Protein AF-A0A383AQD3-F1 (afdb_monomer_lite)

pLDDT: mean 81.86, std 16.0, range [33.81, 97.88]

Foldseek 3Di:
DVVVVVVVVVVVVVVVVPDWAWAWAAPDPLLLDGWTDTPNHTQAQAWKDQFLWTDGRNPCRGQCNQPDNSRVRIDSDPPPPPDVDQQDPAWDKDWDWDWDADPQGWTKTKTKIWTGGNFKIKIKIKIFIAGCDPVNVQFADQDPVPSDTHTQKIKIKIWMWGDDPPDIDIDIDMDIDGPPPDDDDTDRPPPPDDD

Secondary structure (DSSP, 8-state):
-HHHHHHHHHHHHHHHHTPPPEEEEESSTT-SSEEEEETTEEE-S--EEETTEEE-TTT---GGGG-HHHHHHEE-------------SS-EEEEEEEEEEETTTEEEEEEEEEEEETTEEEEEEEEEEE---TTSTTPPPEETTTTEEPPSEEEEEEEEEEEETTEEEEEEEEEEEETTS-------TTS----

Structure (mmCIF, N/CA/C/O backbone):
data_AF-A0A383AQD3-F1
#
_entry.id   AF-A0A383AQD3-F1
#
loop_
_atom_site.group_PDB
_atom_site.id
_atom_site.type_symbol
_atom_site.label_atom_id
_atom_site.label_alt_id
_atom_site.label_comp_id
_atom_site.label_asym_id
_atom_site.label_entity_id
_atom_site.label_seq_id
_atom_site.pdbx_PDB_ins_code
_atom_site.Cartn_x
_atom_site.Cartn_y
_atom_site.Cartn_z
_atom_site.occupancy
_atom_site.B_iso_or_equiv
_atom_site.auth_seq_id
_atom_site.auth_comp_id
_atom_site.auth_asym_id
_atom_site.auth_atom_id
_atom_site.pdbx_PDB_model_num
A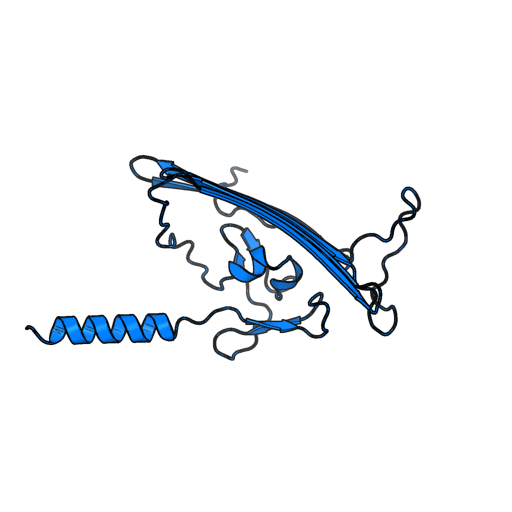TOM 1 N N . MET A 1 1 ? -47.693 5.835 3.185 1.00 60.50 1 MET A N 1
ATOM 2 C CA . MET A 1 1 ? -46.308 5.962 3.704 1.00 60.50 1 MET A CA 1
ATOM 3 C C . MET A 1 1 ? -45.479 4.665 3.682 1.00 60.50 1 MET A C 1
ATOM 5 O O . MET A 1 1 ? -44.270 4.768 3.803 1.00 60.50 1 MET A O 1
ATOM 9 N N . LYS A 1 2 ? -46.045 3.460 3.462 1.00 60.03 2 LYS A N 1
ATOM 10 C CA . LYS A 1 2 ? -45.265 2.196 3.462 1.00 60.03 2 LYS A CA 1
ATOM 11 C C . LYS A 1 2 ? -44.243 2.046 2.319 1.00 60.03 2 LYS A C 1
ATOM 13 O O . LYS A 1 2 ? -43.210 1.427 2.526 1.00 60.03 2 LYS A O 1
ATOM 18 N N . TYR A 1 3 ? -44.493 2.628 1.147 1.00 73.56 3 TYR A N 1
ATOM 19 C CA . TYR A 1 3 ? -43.610 2.479 -0.024 1.00 73.56 3 TYR A CA 1
ATOM 20 C C . TYR A 1 3 ? -42.429 3.459 -0.053 1.00 73.56 3 TYR A C 1
ATOM 22 O O . TYR A 1 3 ? -41.461 3.230 -0.769 1.00 73.56 3 TYR A O 1
ATOM 30 N N . LEU A 1 4 ? -42.479 4.524 0.753 1.00 73.81 4 LEU A N 1
ATOM 31 C CA . LEU A 1 4 ? -41.434 5.548 0.779 1.00 73.81 4 LEU A CA 1
ATOM 32 C C . LEU A 1 4 ? -40.121 4.994 1.356 1.00 73.81 4 LEU A C 1
ATOM 34 O O . LEU A 1 4 ? -39.055 5.273 0.823 1.00 73.81 4 LEU A O 1
ATOM 38 N N . HIS A 1 5 ? -40.194 4.146 2.387 1.00 73.88 5 HIS A N 1
ATOM 39 C CA . HIS A 1 5 ? -39.006 3.515 2.973 1.00 73.88 5 HIS A CA 1
ATOM 40 C C . HIS A 1 5 ? -38.331 2.515 2.025 1.00 73.88 5 HIS A C 1
ATOM 42 O O . HIS A 1 5 ? -37.109 2.490 1.955 1.00 73.88 5 HIS A O 1
ATOM 48 N N . TRP A 1 6 ? -39.104 1.752 1.246 1.00 81.19 6 TRP A N 1
ATOM 49 C CA . TRP A 1 6 ? -38.558 0.846 0.226 1.00 81.19 6 TRP A CA 1
ATOM 50 C C . TRP A 1 6 ? -37.888 1.598 -0.925 1.00 81.19 6 TRP A C 1
ATOM 52 O O . TRP A 1 6 ? -36.871 1.147 -1.440 1.00 81.19 6 TRP A O 1
ATOM 62 N N . PHE A 1 7 ? -38.421 2.764 -1.291 1.00 82.69 7 PHE A N 1
ATOM 63 C CA . PHE A 1 7 ? -37.819 3.632 -2.298 1.00 82.69 7 PHE A CA 1
ATOM 64 C C . PHE A 1 7 ? -36.473 4.209 -1.833 1.00 82.69 7 PHE A C 1
ATOM 66 O O . PHE A 1 7 ? -35.484 4.100 -2.553 1.00 82.69 7 PHE A O 1
ATOM 73 N N . TRP A 1 8 ? -36.398 4.737 -0.605 1.00 80.56 8 TRP A N 1
ATOM 74 C CA . TRP A 1 8 ? -35.131 5.198 -0.018 1.00 80.56 8 TRP A CA 1
ATOM 75 C C . TRP A 1 8 ? -34.120 4.063 0.157 1.00 80.56 8 TRP A C 1
ATOM 77 O O . TRP A 1 8 ? -32.949 4.234 -0.165 1.00 80.56 8 TRP A O 1
ATOM 87 N N . PHE A 1 9 ? -34.570 2.887 0.599 1.00 79.88 9 PHE A N 1
ATOM 88 C CA . PHE A 1 9 ? -33.728 1.695 0.693 1.00 79.88 9 PHE A CA 1
ATOM 89 C C . PHE A 1 9 ? -33.168 1.279 -0.677 1.00 79.88 9 PHE A C 1
ATOM 91 O O . PHE A 1 9 ? -31.975 1.015 -0.799 1.00 79.88 9 PHE A O 1
ATOM 98 N N . GLY A 1 10 ? -34.001 1.305 -1.724 1.00 84.06 10 GLY A N 1
ATOM 99 C CA . GLY A 1 10 ? -33.577 1.045 -3.100 1.00 84.06 10 GLY A CA 1
ATOM 100 C C . GLY A 1 10 ? -32.545 2.054 -3.609 1.00 84.06 10 GLY A C 1
ATOM 101 O O . GLY A 1 10 ? -31.534 1.650 -4.178 1.00 84.06 10 GLY A O 1
ATOM 102 N N . ILE A 1 11 ? -32.744 3.351 -3.345 1.00 79.00 11 ILE A N 1
ATOM 103 C CA . ILE A 1 11 ? -31.759 4.395 -3.675 1.00 79.00 11 ILE A CA 1
ATOM 104 C C . ILE A 1 11 ? -30.439 4.141 -2.943 1.00 79.00 11 ILE A C 1
ATOM 106 O O . ILE A 1 11 ? -29.389 4.170 -3.578 1.00 79.00 11 ILE A O 1
ATOM 110 N N . HIS A 1 12 ? -30.474 3.836 -1.643 1.00 67.44 12 HIS A N 1
ATOM 111 C CA . HIS A 1 12 ? -29.261 3.559 -0.874 1.00 67.44 12 HIS A CA 1
ATOM 112 C C . HIS A 1 12 ? -28.474 2.367 -1.431 1.00 67.44 12 HIS A C 1
ATOM 114 O O . HIS A 1 12 ? -27.263 2.487 -1.619 1.00 67.44 12 HIS A O 1
ATOM 120 N N . ILE A 1 13 ? -29.151 1.269 -1.787 1.00 73.94 13 ILE A N 1
ATOM 121 C CA . ILE A 1 13 ? -28.512 0.112 -2.435 1.00 73.94 13 ILE A CA 1
ATOM 122 C C . ILE A 1 13 ? -27.844 0.524 -3.752 1.00 73.94 13 ILE A C 1
ATOM 124 O O . ILE A 1 13 ? -26.670 0.231 -3.958 1.00 73.94 13 ILE A O 1
ATOM 128 N N . VAL A 1 14 ? -28.551 1.247 -4.626 1.00 73.12 14 VAL A N 1
ATOM 129 C CA . VAL A 1 14 ? -28.000 1.680 -5.921 1.00 73.12 14 VAL A CA 1
ATOM 130 C C . VAL A 1 14 ? -26.808 2.626 -5.738 1.00 73.12 14 VAL A C 1
ATOM 132 O O . VAL A 1 14 ? -25.808 2.485 -6.435 1.00 73.12 14 VAL A O 1
ATOM 135 N N . THR A 1 15 ? -26.862 3.549 -4.775 1.00 64.44 15 THR A N 1
ATOM 136 C CA . THR A 1 15 ? -25.745 4.472 -4.506 1.00 64.44 15 THR A CA 1
ATOM 137 C C . THR A 1 15 ? -24.502 3.770 -3.963 1.00 64.44 15 THR A C 1
ATOM 139 O O . THR A 1 15 ? -23.396 4.158 -4.322 1.00 64.44 15 THR A O 1
ATOM 142 N N . GLN A 1 16 ? -24.656 2.720 -3.148 1.00 61.72 16 GLN A N 1
ATOM 143 C CA . GLN A 1 16 ? -23.520 1.930 -2.664 1.00 61.72 16 GLN A CA 1
ATOM 144 C C . GLN A 1 16 ? -22.923 1.046 -3.764 1.00 61.72 16 GLN A C 1
ATOM 146 O O . GLN A 1 16 ? -21.708 0.886 -3.817 1.00 61.72 16 GLN A O 1
ATOM 151 N N . LEU A 1 17 ? -23.752 0.526 -4.676 1.00 60.16 17 LEU A N 1
ATOM 152 C CA . LEU A 1 17 ? -23.294 -0.249 -5.837 1.00 60.16 17 LEU A CA 1
ATOM 153 C C . LEU A 1 17 ? -22.550 0.604 -6.877 1.00 60.16 17 LEU A C 1
ATOM 155 O O . LEU A 1 17 ? -21.742 0.075 -7.632 1.00 60.16 17 LEU A O 1
ATOM 159 N N . LEU A 1 18 ? -22.819 1.911 -6.917 1.00 61.00 18 LEU A N 1
ATOM 160 C CA . LEU A 1 18 ? -22.152 2.876 -7.796 1.00 61.00 18 LEU A CA 1
ATOM 161 C C . LEU A 1 18 ? -21.033 3.656 -7.090 1.00 61.00 18 LEU A C 1
ATOM 163 O O . LEU A 1 18 ? -20.529 4.628 -7.653 1.00 61.00 18 LEU A O 1
ATOM 167 N N . ALA A 1 19 ? -20.654 3.271 -5.867 1.00 58.94 19 ALA A N 1
ATOM 168 C CA . ALA A 1 19 ? -19.539 3.896 -5.170 1.00 58.94 19 ALA A CA 1
ATOM 169 C C . ALA A 1 19 ? -18.249 3.680 -5.978 1.00 58.94 19 ALA A C 1
ATOM 171 O O . ALA A 1 19 ? -17.821 2.550 -6.199 1.00 58.94 19 ALA A O 1
ATOM 172 N N . GLN A 1 20 ? -17.656 4.775 -6.454 1.00 68.69 20 GLN A N 1
ATOM 173 C CA . GLN A 1 20 ? -16.473 4.741 -7.312 1.00 68.69 20 GLN A CA 1
ATOM 174 C C . GLN A 1 20 ? -15.202 4.677 -6.458 1.00 68.69 20 GLN A C 1
ATOM 176 O O . GLN A 1 20 ? -15.027 5.490 -5.546 1.00 68.69 20 GLN A O 1
ATOM 181 N N . SER A 1 21 ? -14.325 3.717 -6.758 1.00 76.56 21 SER A N 1
ATOM 182 C CA . SER A 1 21 ? -12.968 3.606 -6.215 1.00 76.56 21 SER A CA 1
ATOM 183 C C . SER A 1 21 ? -11.949 4.307 -7.110 1.00 76.56 21 SER A C 1
ATOM 185 O O . SER A 1 21 ? -12.229 4.668 -8.254 1.00 76.56 21 SER A O 1
ATOM 187 N N . MET A 1 22 ? -10.760 4.541 -6.560 1.00 86.81 22 MET A N 1
ATOM 188 C CA . MET A 1 22 ? -9.609 4.979 -7.336 1.00 86.81 22 MET A CA 1
ATOM 189 C C . MET A 1 22 ? -8.943 3.744 -7.951 1.00 86.81 22 MET A C 1
ATOM 191 O O . MET A 1 22 ? -8.326 2.948 -7.247 1.00 86.81 22 MET A O 1
ATOM 195 N N . ASP A 1 23 ? -9.084 3.580 -9.261 1.00 89.19 23 ASP A N 1
ATOM 196 C CA . ASP A 1 23 ? -8.646 2.381 -9.970 1.00 89.19 23 ASP A CA 1
ATOM 197 C C . ASP A 1 23 ? -7.237 2.585 -10.548 1.00 89.19 23 ASP A C 1
ATOM 199 O O . ASP A 1 23 ? -6.989 3.593 -11.220 1.00 89.19 23 ASP A O 1
ATOM 203 N N . PRO A 1 24 ? -6.280 1.674 -10.301 1.00 91.75 24 PRO A N 1
ATOM 204 C CA . PRO A 1 24 ? -4.935 1.779 -10.849 1.00 91.75 24 PRO A CA 1
ATOM 205 C C . PRO A 1 24 ? -4.884 1.334 -12.318 1.00 91.75 24 PRO A C 1
ATOM 207 O O . PRO A 1 24 ? -5.408 0.288 -12.692 1.00 91.75 24 PRO A O 1
ATOM 210 N N . ILE A 1 25 ? -4.170 2.101 -13.138 1.00 92.81 25 ILE A N 1
ATOM 211 C CA . ILE A 1 25 ? -3.845 1.806 -14.536 1.00 92.81 25 ILE A CA 1
ATOM 212 C C . ILE A 1 25 ? -2.316 1.700 -14.632 1.00 92.81 25 ILE A C 1
ATOM 214 O O . ILE A 1 25 ? -1.631 2.716 -14.810 1.00 92.81 25 ILE A O 1
ATOM 218 N N . PRO A 1 26 ? -1.750 0.495 -14.458 1.00 92.00 26 PRO A N 1
ATOM 219 C CA . PRO A 1 26 ? -0.310 0.301 -14.500 1.00 92.00 26 PRO A CA 1
ATOM 220 C C . PRO A 1 26 ? 0.228 0.445 -15.929 1.00 92.00 26 PRO A C 1
ATOM 222 O O . PRO A 1 26 ? -0.403 0.014 -16.893 1.00 92.00 26 PRO A O 1
ATOM 225 N N . PHE A 1 27 ? 1.423 1.019 -16.072 1.00 90.25 27 PHE A N 1
ATOM 226 C CA . PHE A 1 27 ? 2.112 1.111 -17.368 1.00 90.25 27 PHE A CA 1
ATOM 227 C C . PHE A 1 27 ? 2.903 -0.153 -17.720 1.00 90.25 27 PHE A C 1
ATOM 229 O O . PHE A 1 27 ? 3.266 -0.362 -18.875 1.00 90.25 27 PHE A O 1
ATOM 236 N N . ASP A 1 28 ? 3.171 -0.990 -16.724 1.00 86.81 28 ASP A N 1
ATOM 237 C CA . ASP A 1 28 ? 3.867 -2.263 -16.848 1.00 86.81 28 ASP A CA 1
ATOM 238 C C . ASP A 1 28 ? 3.292 -3.280 -15.850 1.00 86.81 28 ASP A C 1
ATOM 240 O O . ASP A 1 28 ? 2.547 -2.932 -14.939 1.00 86.81 28 ASP A O 1
ATOM 244 N N . TRP A 1 29 ? 3.634 -4.559 -15.991 1.00 83.06 29 TRP A N 1
ATOM 245 C CA . TRP A 1 29 ? 3.129 -5.598 -15.083 1.00 83.06 29 TRP A CA 1
ATOM 246 C C . TRP A 1 29 ? 3.714 -5.529 -13.669 1.00 83.06 29 TRP A C 1
ATOM 248 O O . TRP A 1 29 ? 3.199 -6.185 -12.769 1.00 83.06 29 TRP A O 1
ATOM 258 N N . SER A 1 30 ? 4.759 -4.727 -13.448 1.00 87.62 30 SER A N 1
ATOM 259 C CA . SER A 1 30 ? 5.347 -4.564 -12.117 1.00 87.62 30 SER A CA 1
ATOM 260 C C . SER A 1 30 ? 4.484 -3.691 -11.205 1.00 87.62 30 SER A C 1
ATOM 262 O O . SER A 1 30 ? 4.588 -3.773 -9.979 1.00 87.62 30 SER A O 1
ATOM 264 N N . GLY A 1 31 ? 3.656 -2.822 -11.798 1.00 88.38 31 GLY A N 1
ATOM 265 C CA . GLY A 1 31 ? 2.881 -1.828 -11.067 1.00 88.38 31 GLY A CA 1
ATOM 266 C C . GLY A 1 31 ? 3.749 -0.752 -10.408 1.00 88.38 31 GLY A C 1
ATOM 267 O O . GLY A 1 31 ? 3.266 -0.051 -9.522 1.00 88.38 31 GLY A O 1
ATOM 268 N N . GLN A 1 32 ? 5.020 -0.607 -10.805 1.00 85.44 32 GLN A N 1
ATOM 269 C CA . GLN A 1 32 ? 5.935 0.415 -10.282 1.00 85.44 32 GLN A CA 1
ATOM 270 C C . GLN A 1 32 ? 5.511 1.831 -10.697 1.00 85.44 32 GLN A C 1
ATOM 272 O O . GLN A 1 32 ? 5.659 2.790 -9.928 1.00 85.44 32 GLN A O 1
ATOM 277 N N . ASN A 1 33 ? 4.996 1.964 -11.919 1.00 87.19 33 ASN A N 1
ATOM 278 C CA . ASN A 1 33 ? 4.549 3.218 -12.510 1.00 87.19 33 ASN A CA 1
ATOM 279 C C . ASN A 1 33 ? 3.184 3.036 -13.170 1.00 87.19 33 ASN A C 1
ATOM 281 O O . ASN A 1 33 ? 2.842 1.955 -13.650 1.00 87.19 33 ASN A O 1
ATOM 285 N N . GLY A 1 34 ? 2.414 4.114 -13.201 1.00 90.06 34 GLY A N 1
ATOM 286 C CA . GLY A 1 34 ? 1.070 4.098 -13.742 1.00 90.06 34 GLY A CA 1
ATOM 287 C C . GLY A 1 34 ? 0.362 5.420 -13.520 1.00 90.06 34 GLY A C 1
ATOM 288 O O . GLY A 1 34 ? 0.957 6.412 -13.095 1.00 90.06 34 GLY A O 1
ATOM 289 N N . MET A 1 35 ? -0.930 5.390 -13.802 1.00 91.19 35 MET A N 1
ATOM 290 C CA . MET A 1 35 ? -1.893 6.437 -13.492 1.00 91.19 35 MET A CA 1
ATOM 291 C C . MET A 1 35 ? -3.047 5.833 -12.707 1.00 91.19 35 MET A C 1
ATOM 293 O O . MET A 1 35 ? -3.188 4.616 -12.630 1.00 91.19 35 MET A O 1
ATOM 297 N N . SER A 1 36 ? -3.890 6.680 -12.138 1.00 91.50 36 SER A N 1
ATOM 298 C CA . SER A 1 36 ? -5.137 6.238 -11.525 1.00 91.50 36 SER A CA 1
ATOM 299 C C . SER A 1 36 ? -6.324 6.884 -12.215 1.00 91.50 36 SER A C 1
ATOM 301 O O . SER A 1 36 ? -6.211 7.985 -12.750 1.00 91.50 36 SER A O 1
ATOM 303 N N . SER A 1 37 ? -7.466 6.211 -12.201 1.00 89.75 37 SER A N 1
ATOM 304 C CA . SER A 1 37 ? -8.739 6.766 -12.648 1.00 89.75 37 SER A CA 1
ATOM 305 C C . SER A 1 37 ? -9.762 6.778 -11.524 1.00 89.75 37 SER A C 1
ATOM 307 O O . SER A 1 37 ? -9.728 5.932 -10.640 1.00 89.75 37 SER A O 1
ATOM 309 N N . TYR A 1 38 ? -10.698 7.719 -11.575 1.00 87.38 38 TYR A N 1
ATOM 310 C CA . TYR A 1 38 ? -11.848 7.769 -10.679 1.00 87.38 38 TYR A CA 1
ATOM 311 C C . TYR A 1 38 ? -13.097 8.058 -11.498 1.00 87.38 38 TYR A C 1
ATOM 313 O O . TYR A 1 38 ? -13.159 9.067 -12.203 1.00 87.38 38 TYR A O 1
ATOM 321 N N . GLY A 1 39 ? -14.066 7.143 -11.467 1.00 82.62 39 GLY A N 1
ATOM 322 C CA . GLY A 1 39 ? -15.283 7.277 -12.270 1.00 82.62 39 GLY A CA 1
ATOM 323 C C . GLY A 1 39 ? -15.042 7.318 -13.778 1.00 82.62 39 GLY A C 1
ATOM 324 O O . GLY A 1 39 ? -15.769 8.000 -14.495 1.00 82.62 39 GLY A O 1
ATOM 325 N N . GLY A 1 40 ? -13.993 6.643 -14.256 1.00 82.94 40 GLY A N 1
ATOM 326 C CA . GLY A 1 40 ? -13.595 6.645 -15.667 1.00 82.94 40 GLY A CA 1
ATOM 327 C C . GLY A 1 40 ? -12.807 7.881 -16.120 1.00 82.94 40 GLY A C 1
ATOM 328 O O . GLY A 1 40 ? -12.409 7.945 -17.280 1.00 82.94 40 GLY A O 1
ATOM 329 N N . LEU A 1 41 ? -12.541 8.846 -15.233 1.00 85.88 41 LEU A N 1
ATOM 330 C CA . LEU A 1 41 ? -11.683 9.997 -15.521 1.00 85.88 41 LEU A CA 1
ATOM 331 C C . LEU A 1 41 ? -10.264 9.745 -15.013 1.00 85.88 41 LEU A C 1
ATOM 333 O O . LEU A 1 41 ? -10.083 9.333 -13.868 1.00 85.88 41 LEU A O 1
ATOM 337 N N . LEU A 1 42 ? -9.258 10.023 -15.846 1.00 88.44 42 LEU A N 1
ATOM 338 C CA . LEU A 1 42 ? -7.854 9.957 -15.441 1.00 88.44 42 LEU A CA 1
ATOM 339 C C . LEU A 1 42 ? -7.543 11.037 -14.402 1.00 88.44 42 LEU A C 1
ATOM 341 O O . LEU A 1 42 ? -7.898 12.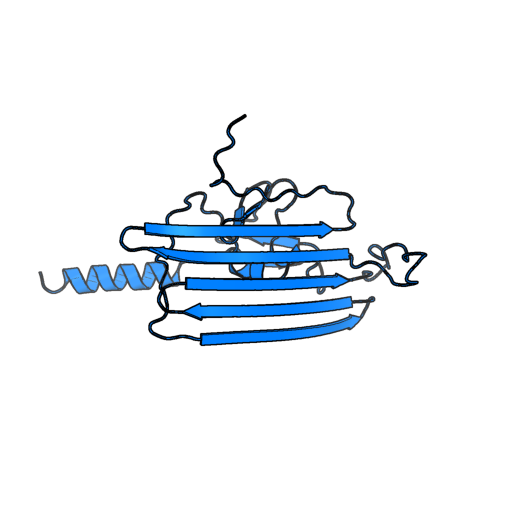204 -14.565 1.00 88.44 42 LEU A O 1
ATOM 345 N N . LEU A 1 43 ? -6.848 10.636 -13.345 1.00 85.44 43 LEU A N 1
ATOM 346 C CA . LEU A 1 43 ? -6.385 11.509 -12.282 1.00 85.44 43 LEU A CA 1
ATOM 347 C C . LEU A 1 43 ? -4.964 11.960 -12.587 1.00 85.44 43 LEU A C 1
ATOM 349 O O . LEU A 1 43 ? -4.037 11.156 -12.684 1.00 85.44 43 LEU A O 1
ATOM 353 N N . TRP A 1 44 ? -4.796 13.267 -12.708 1.00 81.94 44 TRP A N 1
ATOM 354 C CA . TRP A 1 44 ? -3.498 13.901 -12.839 1.00 81.94 44 TRP A CA 1
ATOM 355 C C . TRP A 1 44 ? -3.495 15.182 -12.018 1.00 81.94 44 TRP A C 1
ATOM 357 O O . TRP A 1 44 ? -4.485 15.912 -12.038 1.00 81.94 44 TRP A O 1
ATOM 367 N N . ASN A 1 45 ? -2.399 15.430 -11.295 1.00 85.94 45 ASN A N 1
ATOM 368 C CA . ASN A 1 45 ? -2.225 16.619 -10.462 1.00 85.94 45 ASN A CA 1
ATOM 369 C C . ASN A 1 45 ? -3.398 16.847 -9.488 1.00 85.94 45 ASN A C 1
ATOM 371 O O . ASN A 1 45 ? -3.990 17.923 -9.421 1.00 85.94 45 ASN A O 1
ATOM 375 N N . ARG A 1 46 ? -3.802 15.770 -8.807 1.00 87.62 46 ARG A N 1
ATOM 376 C CA . ARG A 1 46 ? -4.915 15.790 -7.861 1.00 87.62 46 ARG A CA 1
ATOM 377 C C . ARG A 1 46 ? -4.540 15.067 -6.583 1.00 87.62 46 ARG A C 1
ATOM 379 O O . ARG A 1 46 ? -4.230 13.877 -6.624 1.00 87.62 46 ARG A O 1
ATOM 386 N N . ASP A 1 47 ? -4.597 15.804 -5.485 1.00 90.25 47 ASP A N 1
ATOM 387 C CA . ASP A 1 47 ? -4.273 15.300 -4.157 1.00 90.25 47 ASP A CA 1
ATOM 388 C C . ASP A 1 47 ? -5.237 14.205 -3.723 1.00 90.25 47 ASP A C 1
ATOM 390 O O . ASP A 1 47 ? -6.420 14.180 -4.096 1.00 90.25 47 ASP A O 1
ATOM 394 N N . TRP A 1 48 ? -4.711 13.294 -2.921 1.00 89.25 48 TRP A N 1
ATOM 395 C CA . TRP A 1 48 ? -5.446 12.152 -2.410 1.00 89.25 48 TRP A CA 1
ATOM 396 C C . TRP A 1 48 ? -4.927 11.773 -1.031 1.00 89.25 48 TRP A C 1
ATOM 398 O O . TRP A 1 48 ? -3.833 12.151 -0.617 1.00 89.25 48 TRP A O 1
ATOM 408 N N . ASN A 1 49 ? -5.742 11.011 -0.318 1.00 89.25 49 ASN A N 1
ATOM 409 C CA . ASN A 1 49 ? -5.442 10.539 1.021 1.00 89.25 49 ASN A CA 1
ATOM 410 C C . ASN A 1 49 ? -5.491 9.017 1.052 1.00 89.25 49 ASN A C 1
ATOM 412 O O . ASN A 1 49 ? -6.274 8.409 0.324 1.00 89.25 49 ASN A O 1
ATOM 416 N N . SER A 1 50 ? -4.712 8.404 1.932 1.00 88.81 50 SER A N 1
ATOM 417 C CA . SER A 1 50 ? -4.875 7.004 2.323 1.00 88.81 50 SER A CA 1
ATOM 418 C C . SER A 1 50 ? -4.818 6.928 3.841 1.00 88.81 50 SER A C 1
ATOM 420 O O . SER A 1 50 ? -3.781 7.216 4.439 1.00 88.81 50 SER A O 1
ATOM 422 N N . ASN A 1 51 ? -5.925 6.528 4.467 1.00 86.62 51 ASN A N 1
ATOM 423 C CA . ASN A 1 51 ? -6.155 6.756 5.898 1.00 86.62 51 ASN A CA 1
ATOM 424 C C . ASN A 1 51 ? -5.949 8.247 6.240 1.00 86.62 51 ASN A C 1
ATOM 426 O O . ASN A 1 51 ? -6.488 9.089 5.525 1.00 86.62 51 ASN A O 1
ATOM 430 N N . GLU A 1 52 ? -5.175 8.582 7.276 1.00 85.88 52 GLU A N 1
ATOM 431 C CA . GLU A 1 52 ? -4.870 9.986 7.618 1.00 85.88 52 GLU A CA 1
ATOM 432 C C . GLU A 1 52 ? -3.608 10.517 6.915 1.00 85.88 52 GLU A C 1
ATOM 434 O O . GLU A 1 52 ? -3.128 11.597 7.243 1.00 85.88 52 GLU A O 1
ATOM 439 N N . LEU A 1 53 ? -3.026 9.761 5.975 1.00 88.81 53 LEU A N 1
ATOM 440 C CA . LEU A 1 53 ? -1.859 10.214 5.218 1.00 88.81 53 LEU A CA 1
ATOM 441 C C . LEU A 1 53 ? -2.302 10.998 3.986 1.00 88.81 53 LEU A C 1
ATOM 443 O O . LEU A 1 53 ? -3.014 10.459 3.135 1.00 88.81 53 LEU A O 1
ATOM 447 N N . PHE A 1 54 ? -1.814 12.230 3.876 1.00 89.38 54 PHE A N 1
ATOM 448 C CA . PHE A 1 54 ? -1.992 13.089 2.710 1.00 89.38 54 PHE A CA 1
ATOM 449 C C . PHE A 1 54 ? -0.860 12.897 1.691 1.00 89.38 54 PHE A C 1
ATOM 451 O O . PHE A 1 54 ? 0.317 12.837 2.062 1.00 89.38 54 PHE A O 1
ATOM 458 N N . PHE A 1 55 ? -1.219 12.836 0.407 1.00 88.81 55 PHE A N 1
ATOM 459 C CA . PHE A 1 55 ? -0.299 12.697 -0.719 1.00 88.81 55 PHE A CA 1
ATOM 460 C C . PHE A 1 55 ? -0.540 13.798 -1.757 1.00 88.81 55 PHE A C 1
ATOM 462 O O . PHE A 1 55 ? -1.663 13.993 -2.231 1.00 88.81 55 PHE A O 1
ATOM 469 N N . ASP A 1 56 ? 0.544 14.467 -2.156 1.00 86.94 56 ASP A N 1
ATOM 470 C CA . ASP A 1 56 ? 0.530 15.496 -3.201 1.00 86.94 56 ASP A CA 1
ATOM 471 C C . ASP A 1 56 ? 0.385 14.839 -4.579 1.00 86.94 56 ASP A C 1
ATOM 473 O O . ASP A 1 56 ? 1.262 14.110 -5.065 1.00 86.94 56 ASP A O 1
ATOM 477 N N . GLY A 1 57 ? -0.732 15.121 -5.240 1.00 84.88 57 GLY A N 1
ATOM 478 C CA . GLY A 1 57 ? -1.080 14.553 -6.534 1.00 84.88 57 GLY A CA 1
ATOM 479 C C . GLY A 1 57 ? -0.179 14.981 -7.686 1.00 84.88 57 GLY A C 1
ATOM 480 O O . GLY A 1 57 ? -0.208 14.338 -8.739 1.00 84.88 57 GLY A O 1
ATOM 481 N N . THR A 1 58 ? 0.618 16.036 -7.517 1.00 83.69 58 THR A N 1
ATOM 482 C CA . THR A 1 58 ? 1.585 16.513 -8.515 1.00 83.69 58 THR A CA 1
ATOM 483 C C . THR A 1 58 ? 2.683 15.478 -8.741 1.00 83.69 58 THR A C 1
ATOM 485 O O . THR A 1 58 ? 3.034 15.170 -9.882 1.00 83.69 58 THR A O 1
ATOM 488 N N . PHE A 1 59 ? 3.208 14.908 -7.653 1.00 77.56 59 PHE A N 1
ATOM 489 C CA . PHE A 1 59 ? 4.353 13.992 -7.680 1.00 77.56 59 PHE A CA 1
ATOM 490 C C . PHE A 1 59 ? 3.981 12.543 -7.335 1.00 77.56 59 PHE A C 1
ATOM 492 O O . PHE A 1 59 ? 4.723 11.615 -7.674 1.00 77.56 59 PHE A O 1
ATOM 499 N N . GLN A 1 60 ? 2.834 12.327 -6.682 1.00 83.31 60 GLN A N 1
ATOM 500 C CA . GLN A 1 60 ? 2.421 11.039 -6.119 1.00 83.31 60 GLN A CA 1
ATOM 501 C C . GLN A 1 60 ? 1.063 10.559 -6.648 1.00 83.31 60 GLN A C 1
ATOM 503 O O . GLN A 1 60 ? 0.328 9.903 -5.927 1.00 83.31 60 GLN A O 1
ATOM 508 N N . SER A 1 61 ? 0.715 10.822 -7.907 1.00 85.81 61 SER A N 1
ATOM 509 C CA . SER A 1 61 ? -0.614 10.511 -8.473 1.00 85.81 61 SER A CA 1
ATOM 510 C C . SER A 1 61 ? -1.000 9.023 -8.573 1.00 85.81 61 SER A C 1
ATOM 512 O O . SER A 1 61 ? -2.130 8.724 -8.955 1.00 85.81 61 SER A O 1
ATOM 514 N N . TYR A 1 62 ? -0.094 8.088 -8.266 1.00 91.69 62 TYR A N 1
ATOM 515 C CA . TYR A 1 62 ? -0.300 6.649 -8.457 1.00 91.69 62 TYR A CA 1
ATOM 516 C C . TYR A 1 62 ? -0.120 5.854 -7.148 1.00 91.69 62 TYR A C 1
ATOM 518 O O . TYR A 1 62 ? 1.001 5.449 -6.832 1.00 91.69 62 TYR A O 1
ATOM 526 N N . PRO A 1 63 ? -1.200 5.589 -6.387 1.00 92.50 63 PRO A N 1
ATOM 527 C CA . PRO A 1 63 ? -1.144 4.948 -5.071 1.00 92.50 63 PRO A CA 1
ATOM 528 C C . PRO A 1 63 ? -0.522 3.548 -5.052 1.00 92.50 63 PRO A C 1
ATOM 530 O O . PRO A 1 63 ? 0.217 3.227 -4.124 1.00 92.50 63 PRO A O 1
ATOM 533 N N . LEU A 1 64 ? -0.746 2.725 -6.090 1.00 93.25 64 LEU A N 1
ATOM 534 C CA . LEU A 1 64 ? -0.215 1.347 -6.161 1.00 93.25 64 LEU A CA 1
ATOM 535 C C . LEU A 1 64 ? 1.319 1.288 -6.145 1.00 93.25 64 LEU A C 1
ATOM 537 O O . LEU A 1 64 ? 1.912 0.258 -5.813 1.00 93.25 64 LEU A O 1
ATOM 541 N N . ARG A 1 65 ? 1.969 2.417 -6.434 1.00 91.00 65 ARG A N 1
ATOM 542 C CA . ARG A 1 65 ? 3.403 2.616 -6.246 1.00 91.00 65 ARG A CA 1
ATOM 543 C C . ARG A 1 65 ? 3.865 2.351 -4.809 1.00 91.00 65 ARG A C 1
ATOM 545 O O . ARG A 1 65 ? 4.969 1.858 -4.599 1.00 91.00 65 ARG A O 1
ATOM 552 N N . PHE A 1 66 ? 3.040 2.704 -3.830 1.00 91.31 66 PHE A N 1
ATOM 553 C CA . PHE A 1 66 ? 3.371 2.619 -2.407 1.00 91.31 66 PHE A CA 1
ATOM 554 C C . PHE A 1 66 ? 2.937 1.285 -1.776 1.00 91.31 66 PHE A C 1
ATOM 556 O O . PHE A 1 66 ? 3.119 1.067 -0.580 1.00 91.31 66 PHE A O 1
ATOM 563 N N . GLY A 1 67 ? 2.394 0.371 -2.583 1.00 92.56 67 GLY A N 1
ATOM 564 C CA . GLY A 1 67 ? 1.922 -0.940 -2.152 1.00 92.56 67 GLY A CA 1
ATOM 565 C C . GLY A 1 67 ? 0.400 -1.059 -2.150 1.00 92.56 67 GLY A C 1
ATOM 566 O O . GLY A 1 67 ? -0.334 -0.074 -2.231 1.00 92.56 67 GLY A O 1
ATOM 567 N N . GLU A 1 68 ? -0.070 -2.303 -2.077 1.00 91.50 68 GLU A N 1
ATOM 568 C CA . GLU A 1 68 ? -1.494 -2.643 -2.187 1.00 91.50 68 GLU A CA 1
ATOM 569 C C . GLU A 1 68 ? -2.324 -2.052 -1.039 1.00 91.50 68 GLU A C 1
ATOM 571 O O . GLU A 1 68 ? -3.435 -1.591 -1.273 1.00 91.50 68 GLU A O 1
ATOM 576 N N . GLU A 1 69 ? -1.769 -1.984 0.175 1.00 91.25 69 GLU A N 1
ATOM 577 C CA . GLU A 1 69 ? -2.482 -1.452 1.344 1.00 91.25 69 GLU A CA 1
ATOM 578 C C . GLU A 1 69 ? -2.807 0.040 1.216 1.00 91.25 69 GLU A C 1
ATOM 580 O O . GLU A 1 69 ? -3.935 0.452 1.461 1.00 91.25 69 GLU A O 1
ATOM 585 N N . ILE A 1 70 ? -1.858 0.851 0.744 1.00 92.06 70 ILE A N 1
ATOM 586 C CA . ILE A 1 70 ? -2.091 2.287 0.522 1.00 92.06 70 ILE A CA 1
ATOM 587 C C . ILE A 1 70 ? -3.033 2.508 -0.658 1.00 92.06 70 ILE A C 1
ATOM 589 O O . ILE A 1 70 ? -3.889 3.387 -0.619 1.00 92.06 70 ILE A O 1
ATOM 593 N N . ALA A 1 71 ? -2.901 1.699 -1.712 1.00 92.38 71 ALA A N 1
ATOM 594 C CA . ALA A 1 71 ? -3.788 1.786 -2.863 1.00 92.38 71 ALA A CA 1
ATOM 595 C C . ALA A 1 71 ? -5.239 1.435 -2.516 1.00 92.38 71 ALA A C 1
ATOM 597 O O . ALA A 1 71 ? -6.154 2.068 -3.036 1.00 92.38 71 ALA A O 1
ATOM 598 N N . ARG A 1 72 ? -5.450 0.459 -1.627 1.00 89.56 72 ARG A N 1
ATOM 599 C CA . ARG A 1 72 ? -6.777 0.024 -1.174 1.00 89.56 72 ARG A CA 1
ATOM 600 C C . ARG A 1 72 ? -7.527 1.132 -0.433 1.00 89.56 72 ARG A C 1
ATOM 602 O O . ARG A 1 72 ? -8.729 1.292 -0.634 1.00 89.56 72 ARG A O 1
ATOM 609 N N . ASP A 1 73 ? -6.817 1.896 0.393 1.00 88.50 73 ASP A N 1
ATOM 610 C CA . ASP A 1 73 ? -7.399 2.959 1.219 1.00 88.50 73 ASP A CA 1
ATOM 611 C C . ASP A 1 73 ? -7.398 4.339 0.533 1.00 88.50 73 ASP A C 1
ATOM 613 O O . ASP A 1 73 ? -7.936 5.304 1.093 1.00 88.50 73 ASP A O 1
ATOM 617 N N . ALA A 1 74 ? -6.849 4.431 -0.685 1.00 89.69 74 ALA A N 1
ATOM 618 C CA . ALA A 1 74 ? -6.732 5.666 -1.452 1.00 89.69 74 ALA A CA 1
ATOM 619 C C . ALA A 1 74 ? -8.098 6.298 -1.770 1.00 89.69 74 ALA A C 1
ATOM 621 O O . ALA A 1 74 ? -9.033 5.651 -2.248 1.00 89.69 74 ALA A O 1
ATOM 622 N N . THR A 1 75 ? -8.215 7.601 -1.527 1.00 87.00 75 THR A N 1
ATOM 623 C CA . THR A 1 75 ? -9.440 8.372 -1.737 1.00 87.00 75 THR A CA 1
ATOM 624 C C . THR A 1 75 ? -9.145 9.816 -2.121 1.00 87.00 75 THR A C 1
ATOM 626 O O . THR A 1 75 ? -8.194 10.428 -1.647 1.00 87.00 75 THR A O 1
ATOM 629 N N . LEU A 1 76 ? -10.008 10.389 -2.959 1.00 85.62 76 LEU A N 1
ATOM 630 C CA . LEU A 1 76 ? -9.960 11.801 -3.359 1.00 85.62 76 LEU A CA 1
ATOM 631 C C . LEU A 1 76 ? -10.738 12.714 -2.406 1.00 85.62 76 LEU A C 1
ATOM 633 O O . LEU A 1 76 ? -10.777 13.932 -2.593 1.00 85.62 76 LEU A O 1
ATOM 637 N N . SER A 1 77 ? -11.407 12.132 -1.410 1.00 69.50 77 SER A N 1
ATOM 638 C CA . SER A 1 77 ? -12.144 12.880 -0.401 1.00 69.50 77 SER A CA 1
ATOM 639 C C . SER A 1 77 ? -11.173 13.687 0.460 1.00 69.50 77 SER A C 1
ATOM 641 O O . SER A 1 77 ? -10.400 13.121 1.228 1.00 69.50 77 SER A O 1
ATOM 643 N N . HIS A 1 78 ? -11.251 15.016 0.361 1.00 52.81 78 HIS A N 1
ATOM 644 C CA . HIS A 1 78 ? -10.631 15.942 1.321 1.00 52.81 78 HIS A CA 1
ATOM 645 C C . HIS A 1 78 ? -11.361 15.965 2.657 1.00 52.81 78 HIS A C 1
ATOM 647 O O . HIS A 1 78 ? -10.832 16.429 3.664 1.00 52.81 78 HIS A O 1
ATOM 653 N N . THR A 1 79 ? -12.603 15.491 2.677 1.00 46.16 79 THR A N 1
ATOM 654 C CA . THR A 1 79 ? -13.284 15.273 3.931 1.00 46.16 79 THR A CA 1
ATOM 655 C C . THR A 1 79 ? -12.609 14.095 4.620 1.00 46.16 79 THR A C 1
ATOM 657 O O . THR A 1 79 ? -12.924 12.943 4.318 1.00 46.16 79 THR A O 1
ATOM 660 N N . TYR A 1 80 ? -11.793 14.409 5.630 1.00 49.28 80 TYR A N 1
ATOM 661 C CA . TYR A 1 80 ? -11.642 13.653 6.884 1.00 49.28 80 TYR A CA 1
ATOM 662 C C . TYR A 1 80 ? -12.998 13.514 7.600 1.00 49.28 80 TYR A C 1
ATOM 664 O O . TYR A 1 80 ? -13.103 13.581 8.822 1.00 49.28 80 TYR A O 1
ATOM 672 N N . ALA A 1 81 ? -14.094 13.401 6.840 1.00 41.25 81 ALA A N 1
ATOM 673 C CA . ALA A 1 81 ? -15.345 12.934 7.366 1.00 41.25 81 ALA A CA 1
ATOM 674 C C . ALA A 1 81 ? -15.003 11.527 7.794 1.00 41.25 81 ALA A C 1
ATOM 676 O O . ALA A 1 81 ? -14.805 10.667 6.932 1.00 41.25 81 ALA A O 1
ATOM 677 N N . PHE A 1 82 ? -14.832 11.368 9.109 1.00 48.41 82 PHE A N 1
ATOM 678 C CA . PHE A 1 82 ? -14.833 10.099 9.799 1.00 48.41 82 PHE A CA 1
ATOM 679 C C . PHE A 1 82 ? -15.646 9.151 8.935 1.00 48.41 82 PHE A C 1
ATOM 681 O O . PHE A 1 82 ? -16.869 9.305 8.824 1.00 48.41 82 PHE A O 1
ATOM 688 N N . ARG A 1 83 ? -14.964 8.210 8.258 1.00 52.66 83 ARG A N 1
ATOM 689 C CA . ARG A 1 83 ? -15.671 7.061 7.691 1.00 52.66 83 ARG A C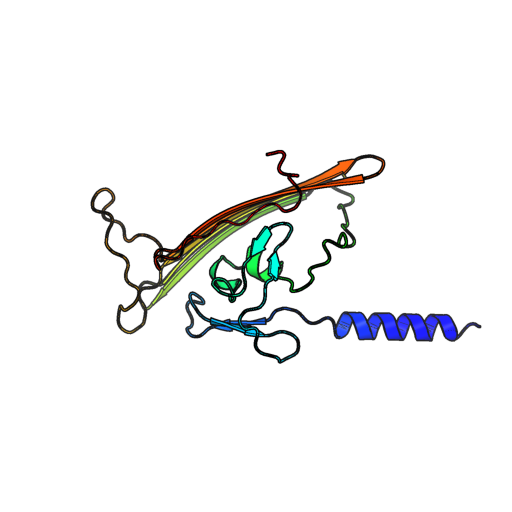A 1
ATOM 690 C C . ARG A 1 83 ? -16.565 6.555 8.825 1.00 52.66 83 ARG A C 1
ATOM 692 O O . ARG A 1 83 ? -16.274 6.799 9.995 1.00 52.66 83 ARG A O 1
ATOM 699 N N . ASN A 1 84 ? -17.664 5.874 8.539 1.00 57.53 84 ASN A N 1
ATOM 700 C CA . ASN A 1 84 ? -18.342 5.162 9.620 1.00 57.53 84 ASN A CA 1
ATOM 701 C C . ASN A 1 84 ? -17.355 4.105 10.147 1.00 57.53 84 ASN A C 1
ATOM 703 O O . ASN A 1 84 ? -17.275 3.007 9.603 1.00 57.53 84 ASN A O 1
ATOM 707 N N . ILE A 1 85 ? -16.523 4.495 11.119 1.00 68.56 85 ILE A N 1
ATOM 708 C CA . ILE A 1 85 ? -15.445 3.701 11.680 1.00 68.56 85 ILE A CA 1
ATOM 709 C C . ILE A 1 85 ? -16.157 2.672 12.536 1.00 68.56 85 ILE A C 1
ATOM 711 O O . ILE A 1 85 ? -16.614 2.951 13.647 1.00 68.56 85 ILE A O 1
ATOM 715 N N . LEU A 1 86 ? -16.316 1.489 11.959 1.00 77.25 86 LEU A N 1
ATOM 716 C CA . LEU A 1 86 ? -16.824 0.328 12.655 1.00 77.25 86 LEU A CA 1
ATOM 717 C C . LEU A 1 86 ? -15.665 -0.299 13.415 1.00 77.25 86 LEU A C 1
ATOM 719 O O . LEU A 1 86 ? -14.759 -0.882 12.827 1.00 77.25 86 LEU A O 1
ATOM 723 N N . PHE A 1 87 ? -15.713 -0.161 14.734 1.00 86.06 87 PHE A N 1
ATOM 724 C CA . PHE A 1 87 ? -14.914 -1.005 15.604 1.00 86.06 87 PHE A CA 1
ATOM 725 C C . PHE A 1 87 ? -15.529 -2.411 15.614 1.00 86.06 87 PHE A C 1
ATOM 727 O O . PHE A 1 87 ? -16.761 -2.521 15.643 1.00 86.06 87 PHE A O 1
ATOM 734 N N . PRO A 1 88 ? -14.707 -3.470 15.575 1.00 88.06 88 PRO A N 1
ATOM 735 C CA . PRO A 1 88 ? -15.199 -4.840 15.658 1.00 88.06 88 PRO A CA 1
ATOM 736 C C . PRO A 1 88 ? -15.882 -5.087 17.009 1.00 88.06 88 PRO A C 1
ATOM 738 O O . PRO A 1 88 ? -15.634 -4.397 17.993 1.00 88.06 88 PRO A O 1
ATOM 741 N N . ASP A 1 89 ? -16.737 -6.095 17.088 1.00 90.31 89 ASP A N 1
ATOM 742 C CA . ASP A 1 89 ? -17.343 -6.522 18.355 1.00 90.31 89 ASP A CA 1
ATOM 743 C C . ASP A 1 89 ? -16.393 -7.370 19.221 1.00 90.31 89 ASP A C 1
ATOM 745 O O . ASP A 1 89 ? -16.586 -7.507 20.431 1.00 90.31 89 ASP A O 1
ATOM 749 N N . SER A 1 90 ? -15.337 -7.904 18.609 1.00 92.12 90 SER A N 1
ATOM 750 C CA . SER A 1 90 ? -14.384 -8.841 19.190 1.00 92.12 90 SER A CA 1
ATOM 751 C C . SER A 1 90 ? -12.941 -8.473 18.830 1.00 92.12 90 SER A C 1
ATOM 753 O O . SER A 1 90 ? -12.674 -7.531 18.086 1.00 92.12 90 SER A O 1
ATOM 755 N N . SER A 1 91 ? -11.983 -9.158 19.459 1.00 96.25 91 SER A N 1
ATOM 756 C CA . SER A 1 91 ? -10.560 -8.958 19.169 1.00 96.25 91 SER A CA 1
ATOM 757 C C . SER A 1 91 ? -10.116 -9.904 18.060 1.00 96.25 91 SER A C 1
ATOM 759 O O . SER A 1 91 ? -10.262 -11.115 18.206 1.00 96.25 91 SER A O 1
ATOM 761 N N . GLU A 1 92 ? -9.518 -9.359 17.009 1.00 95.75 92 GLU A N 1
ATOM 762 C CA . GLU A 1 92 ? -9.002 -10.096 15.860 1.00 95.75 92 GLU A CA 1
ATOM 763 C C . GLU A 1 92 ? -7.558 -9.675 15.570 1.00 95.75 92 GLU A C 1
ATOM 765 O O . GLU A 1 92 ? -7.164 -8.523 15.776 1.00 95.75 92 GLU A O 1
ATOM 770 N N . ILE A 1 93 ? -6.748 -10.635 15.127 1.00 96.69 93 ILE A N 1
ATOM 771 C CA . ILE A 1 93 ? -5.378 -10.393 14.684 1.00 96.69 93 ILE A CA 1
ATOM 772 C C . ILE A 1 93 ? -5.224 -11.034 13.314 1.00 96.69 93 ILE A C 1
ATOM 774 O O . ILE A 1 93 ? -5.373 -12.249 13.185 1.00 96.69 93 ILE A O 1
ATOM 778 N N . HIS A 1 94 ? -4.882 -10.226 12.317 1.00 96.44 94 HIS A N 1
ATOM 779 C CA . HIS A 1 94 ? -4.605 -10.686 10.967 1.00 96.44 94 HIS A CA 1
ATOM 780 C C . HIS A 1 94 ? -3.186 -10.283 10.574 1.00 96.44 94 HIS A C 1
ATOM 782 O O . HIS A 1 94 ? -2.847 -9.104 10.530 1.00 96.44 94 HIS A O 1
ATOM 788 N N . THR A 1 95 ? -2.338 -11.259 10.272 1.00 97.25 95 THR A N 1
ATOM 789 C CA . THR A 1 95 ? -0.988 -11.016 9.761 1.00 97.25 95 THR A CA 1
ATOM 790 C C . THR A 1 95 ? -0.835 -11.666 8.399 1.00 97.25 95 THR A C 1
ATOM 792 O O . THR A 1 95 ? -1.399 -12.727 8.136 1.00 97.25 95 THR A O 1
ATOM 795 N N . SER A 1 96 ? -0.071 -11.034 7.513 1.00 97.06 96 SER A N 1
ATOM 796 C CA . SER A 1 96 ? 0.253 -11.624 6.219 1.00 97.06 96 SER A CA 1
ATOM 797 C C . SER A 1 96 ? 1.694 -11.344 5.816 1.00 97.06 96 SER A C 1
ATOM 799 O O . SER A 1 96 ? 2.310 -10.357 6.223 1.00 97.06 96 SER A O 1
ATOM 801 N N . PHE A 1 97 ? 2.228 -12.273 5.033 1.00 97.31 97 PHE A N 1
ATOM 802 C CA . PHE A 1 97 ? 3.536 -12.205 4.410 1.00 97.31 97 PHE A CA 1
ATOM 803 C C . PHE A 1 97 ? 3.348 -12.631 2.956 1.00 97.31 97 PHE A C 1
ATOM 805 O O . PHE A 1 97 ? 2.945 -13.765 2.695 1.00 97.31 97 PHE A O 1
ATOM 812 N N . ASP A 1 98 ? 3.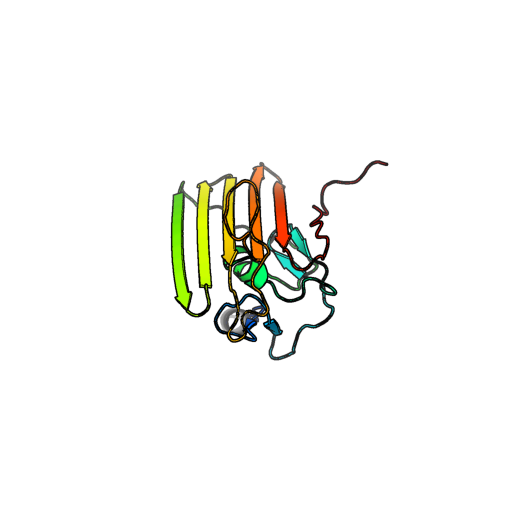608 -11.720 2.028 1.00 96.81 98 ASP A N 1
ATOM 813 C CA . ASP A 1 98 ? 3.480 -11.944 0.592 1.00 96.81 98 ASP A CA 1
ATOM 814 C C . ASP A 1 98 ? 4.812 -11.611 -0.078 1.00 96.81 98 ASP A C 1
ATOM 816 O O . ASP A 1 98 ? 5.322 -10.493 0.030 1.00 96.81 98 ASP A O 1
ATOM 820 N N . TYR A 1 99 ? 5.384 -12.607 -0.748 1.00 96.69 99 TYR A N 1
ATOM 821 C CA . TYR A 1 99 ? 6.593 -12.465 -1.541 1.00 96.69 99 TYR A CA 1
ATOM 822 C C . TYR A 1 99 ? 6.303 -12.899 -2.972 1.00 96.69 99 TYR A C 1
ATOM 824 O O . TYR A 1 99 ? 5.840 -14.018 -3.208 1.00 96.69 99 TYR A O 1
ATOM 832 N N . ARG A 1 100 ? 6.606 -12.024 -3.931 1.00 95.12 100 ARG A N 1
ATOM 833 C CA . ARG A 1 100 ? 6.406 -12.277 -5.358 1.00 95.12 100 ARG A CA 1
ATOM 834 C C . ARG A 1 100 ? 7.703 -12.006 -6.099 1.00 95.12 100 ARG A C 1
ATOM 836 O O . ARG A 1 100 ? 8.301 -10.949 -5.940 1.00 95.12 100 ARG A O 1
ATOM 843 N N . GLN A 1 101 ? 8.094 -12.942 -6.951 1.00 94.62 101 GLN A N 1
ATOM 844 C CA . GLN A 1 101 ? 9.250 -12.816 -7.828 1.00 94.62 101 GLN A CA 1
ATOM 845 C C . GLN A 1 101 ? 8.807 -13.017 -9.276 1.00 94.62 101 GLN A C 1
ATOM 847 O O . GLN A 1 101 ? 7.868 -13.769 -9.542 1.00 94.62 101 GLN A O 1
ATOM 852 N N . GLY A 1 102 ? 9.477 -12.351 -10.210 1.00 92.12 102 GLY A N 1
ATOM 853 C CA . GLY A 1 102 ? 9.191 -12.490 -11.631 1.00 92.12 102 GLY A CA 1
ATOM 854 C C . GLY A 1 102 ? 10.352 -12.065 -12.519 1.00 92.12 102 GLY A C 1
ATOM 855 O O . GLY A 1 102 ? 11.462 -11.792 -12.057 1.00 92.12 102 GLY A O 1
ATOM 856 N N . ASP A 1 103 ? 10.068 -12.003 -13.816 1.00 91.31 103 ASP A N 1
ATOM 857 C CA . ASP A 1 103 ? 11.031 -11.595 -14.834 1.00 91.31 103 ASP A CA 1
ATOM 858 C C . ASP A 1 103 ? 11.477 -10.136 -14.664 1.00 91.31 103 ASP A C 1
ATOM 860 O O . ASP A 1 103 ? 10.889 -9.350 -13.918 1.00 91.31 103 ASP A O 1
ATOM 864 N N . TYR A 1 104 ? 12.540 -9.763 -15.382 1.00 91.38 104 TYR A N 1
ATOM 865 C CA . TYR A 1 104 ? 13.090 -8.402 -15.381 1.00 91.38 104 TYR A CA 1
ATOM 866 C C . TYR A 1 104 ? 13.470 -7.897 -13.982 1.00 91.38 104 TYR A C 1
ATOM 868 O O . TYR A 1 104 ? 13.283 -6.723 -13.658 1.00 91.38 104 TYR A O 1
ATOM 876 N N . LEU A 1 105 ? 14.021 -8.798 -13.158 1.00 90.38 105 LEU A N 1
ATOM 877 C CA . LEU A 1 105 ? 14.423 -8.531 -11.773 1.00 90.38 105 LEU A CA 1
ATOM 878 C C . LEU A 1 105 ? 13.258 -8.039 -10.901 1.00 90.38 105 LEU A C 1
ATOM 880 O O . LEU A 1 105 ? 13.461 -7.228 -9.997 1.00 90.38 105 LEU A O 1
ATOM 884 N N . TYR A 1 106 ? 12.037 -8.491 -11.199 1.00 92.94 106 TYR A N 1
ATOM 885 C CA . TYR A 1 106 ? 10.887 -8.202 -10.360 1.00 92.94 106 TYR A CA 1
ATOM 886 C C . TYR A 1 106 ? 10.994 -8.962 -9.037 1.00 92.94 106 TYR A C 1
ATOM 888 O O . TYR A 1 106 ? 11.067 -10.193 -9.017 1.00 92.94 106 TYR A O 1
ATOM 896 N N . ASP A 1 107 ? 10.967 -8.217 -7.941 1.00 93.88 107 ASP A N 1
ATOM 897 C CA . ASP A 1 107 ? 10.926 -8.734 -6.579 1.00 93.88 107 ASP A CA 1
ATOM 898 C C . ASP A 1 107 ? 10.014 -7.823 -5.752 1.00 93.88 107 ASP A C 1
ATOM 900 O O . ASP A 1 107 ? 10.164 -6.600 -5.762 1.00 93.88 107 ASP A O 1
ATOM 904 N N . GLN A 1 108 ? 9.038 -8.400 -5.064 1.00 95.25 108 GLN A N 1
ATOM 905 C CA . GLN A 1 108 ? 8.138 -7.692 -4.174 1.00 95.25 108 GLN A CA 1
ATOM 906 C C . GLN A 1 108 ? 8.028 -8.435 -2.850 1.00 95.25 108 GLN A C 1
ATOM 908 O O . GLN A 1 108 ? 7.760 -9.633 -2.815 1.00 95.25 108 GLN A O 1
ATOM 913 N N . LEU A 1 109 ? 8.114 -7.678 -1.762 1.00 95.94 109 LEU A N 1
ATOM 914 C CA . LEU A 1 109 ? 7.851 -8.141 -0.411 1.00 95.94 109 LEU A CA 1
ATOM 915 C C . LEU A 1 109 ? 6.804 -7.239 0.242 1.00 95.94 109 LEU A C 1
ATOM 917 O O . LEU A 1 109 ? 6.977 -6.020 0.291 1.00 95.94 109 LEU A O 1
ATOM 921 N N . ASN A 1 110 ? 5.755 -7.838 0.792 1.00 96.88 110 ASN A N 1
ATOM 922 C CA . ASN A 1 110 ? 4.768 -7.170 1.625 1.00 96.88 110 ASN A CA 1
ATOM 923 C C . ASN A 1 110 ? 4.594 -7.934 2.942 1.00 96.88 110 ASN A C 1
ATOM 925 O O . ASN A 1 110 ? 4.370 -9.142 2.946 1.00 96.88 110 ASN A O 1
ATOM 929 N N . ILE A 1 111 ? 4.703 -7.230 4.063 1.00 97.88 111 ILE A N 1
ATOM 930 C CA . ILE A 1 111 ? 4.466 -7.769 5.400 1.00 97.88 111 ILE A CA 1
ATOM 931 C C . ILE A 1 111 ? 3.438 -6.875 6.071 1.00 97.88 111 ILE A C 1
ATOM 933 O O . ILE A 1 111 ? 3.660 -5.673 6.212 1.00 97.88 111 ILE A O 1
ATOM 937 N N . HIS A 1 112 ? 2.346 -7.472 6.521 1.00 97.31 112 HIS A N 1
ATOM 938 C CA . HIS A 1 112 ? 1.214 -6.758 7.084 1.00 97.31 112 HIS A CA 1
ATOM 939 C C . HIS A 1 112 ? 0.821 -7.338 8.439 1.00 97.31 112 HIS A C 1
ATOM 941 O O . HIS A 1 112 ? 0.857 -8.555 8.639 1.00 97.31 112 HIS A O 1
ATOM 947 N N . ALA A 1 113 ? 0.393 -6.473 9.350 1.00 97.44 113 ALA A N 1
ATOM 948 C CA . ALA A 1 113 ? -0.205 -6.862 10.616 1.00 97.44 113 ALA A CA 1
ATOM 949 C C . ALA A 1 113 ? -1.341 -5.903 10.989 1.00 97.44 113 ALA A C 1
ATOM 951 O O . ALA A 1 113 ? -1.126 -4.697 11.095 1.00 97.44 113 ALA A O 1
ATOM 952 N N . ASP A 1 114 ? -2.523 -6.455 11.235 1.00 95.75 114 ASP A N 1
ATOM 953 C CA . ASP A 1 114 ? -3.719 -5.778 11.722 1.00 95.75 114 ASP A CA 1
ATOM 954 C C . ASP A 1 114 ? -4.090 -6.367 13.087 1.00 95.75 114 ASP A C 1
ATOM 956 O O . ASP A 1 114 ? -4.242 -7.580 13.248 1.00 95.75 114 ASP A O 1
ATOM 960 N N . PHE A 1 115 ? -4.201 -5.496 14.083 1.00 96.50 115 PHE A N 1
ATOM 961 C CA . PHE A 1 115 ? -4.666 -5.807 15.422 1.00 96.50 115 PHE A CA 1
ATOM 962 C C . PHE A 1 115 ? -5.925 -4.991 15.678 1.00 96.50 115 PHE A C 1
ATOM 964 O O . PHE A 1 115 ? -5.865 -3.795 15.978 1.00 96.50 115 PHE A O 1
ATOM 971 N N . SER A 1 116 ? -7.064 -5.659 15.612 1.00 95.31 116 SER A N 1
ATOM 972 C CA . SER A 1 116 ? -8.376 -5.046 15.727 1.00 95.31 116 SER A CA 1
ATOM 973 C C . SER A 1 116 ? -9.033 -5.461 17.045 1.00 95.31 116 SER A C 1
ATOM 975 O O . SER A 1 116 ? -9.003 -6.623 17.443 1.00 95.31 116 SER A O 1
ATOM 977 N N . ARG A 1 117 ? -9.577 -4.499 17.791 1.00 94.56 117 ARG A N 1
ATOM 978 C CA . ARG A 1 117 ? -10.293 -4.690 19.062 1.00 94.56 117 ARG A CA 1
ATOM 979 C C . ARG A 1 117 ? -11.485 -3.732 19.147 1.00 94.56 117 ARG A C 1
ATOM 981 O O . ARG A 1 117 ? -11.498 -2.731 18.429 1.00 94.56 117 ARG A O 1
ATOM 988 N N . PRO A 1 118 ? -12.446 -3.960 20.060 1.00 93.31 118 PRO A N 1
ATOM 989 C CA . PRO A 1 118 ? -13.665 -3.145 20.122 1.00 93.31 118 PRO A CA 1
ATOM 990 C C . PRO A 1 118 ? -13.479 -1.653 20.410 1.00 93.31 118 PRO A C 1
ATOM 992 O O . PRO A 1 118 ? -14.378 -0.848 20.171 1.00 93.31 118 PRO A O 1
ATOM 995 N N . ASP A 1 119 ? -12.321 -1.274 20.934 1.00 93.12 119 ASP A N 1
ATOM 996 C CA . ASP A 1 119 ? -11.962 0.089 21.302 1.00 93.12 119 ASP A CA 1
ATOM 997 C C . ASP A 1 119 ? -10.750 0.624 20.531 1.00 93.12 119 ASP A C 1
ATOM 999 O O . ASP A 1 119 ? -10.450 1.812 20.627 1.00 93.12 119 ASP A O 1
ATOM 1003 N N . ARG A 1 120 ? -10.039 -0.216 19.770 1.00 94.19 120 ARG A N 1
ATOM 1004 C CA . ARG A 1 120 ? -8.805 0.187 19.089 1.00 94.19 120 ARG A CA 1
ATOM 1005 C C . ARG A 1 120 ? -8.485 -0.665 17.873 1.00 94.19 120 ARG A C 1
ATOM 1007 O O . ARG A 1 120 ? -8.686 -1.874 17.887 1.00 94.19 120 ARG A O 1
ATOM 1014 N N . ILE A 1 121 ? -7.903 -0.040 16.861 1.00 94.44 121 ILE A N 1
ATOM 1015 C CA . ILE A 1 121 ? -7.379 -0.701 15.667 1.00 94.44 121 ILE A CA 1
ATOM 1016 C C . ILE A 1 121 ? -5.944 -0.218 15.467 1.00 94.44 121 ILE A C 1
ATOM 1018 O O . ILE A 1 121 ? -5.665 0.978 15.524 1.00 94.44 121 ILE A O 1
ATOM 1022 N N . MET A 1 122 ? -5.026 -1.152 15.256 1.00 95.56 122 MET A N 1
ATOM 1023 C CA . MET A 1 122 ? -3.621 -0.874 14.988 1.00 95.56 122 MET A CA 1
ATOM 1024 C C . MET A 1 122 ? -3.204 -1.661 13.756 1.00 95.56 122 MET A C 1
ATOM 1026 O O . MET A 1 122 ? -3.280 -2.886 13.760 1.00 95.56 122 MET A O 1
ATOM 1030 N N . LYS A 1 123 ? -2.734 -0.966 12.725 1.00 95.69 123 LYS A N 1
ATOM 1031 C CA . LYS A 1 123 ? -2.255 -1.583 11.491 1.00 95.69 123 LYS A CA 1
ATOM 1032 C C . LYS A 1 123 ? -0.824 -1.170 11.220 1.00 95.69 123 LYS A C 1
ATOM 1034 O O . LYS A 1 123 ? -0.439 -0.018 11.418 1.00 95.69 123 LYS A O 1
ATOM 1039 N N . TRP A 1 124 ? -0.039 -2.114 10.739 1.00 96.56 124 TRP A N 1
ATOM 1040 C CA . TRP A 1 124 ? 1.319 -1.885 10.288 1.00 96.56 124 TRP A CA 1
ATOM 1041 C C . TRP A 1 124 ? 1.530 -2.592 8.959 1.00 96.56 124 TRP A C 1
ATOM 1043 O O . TRP A 1 124 ? 1.104 -3.734 8.785 1.00 96.56 124 TRP A O 1
ATOM 1053 N N . ASN A 1 125 ? 2.206 -1.919 8.033 1.00 97.31 125 ASN A N 1
ATOM 1054 C CA . ASN A 1 125 ? 2.566 -2.505 6.754 1.00 97.31 125 ASN A CA 1
ATOM 1055 C C . ASN A 1 125 ? 3.985 -2.110 6.343 1.00 97.31 125 ASN A C 1
ATOM 1057 O O . ASN A 1 125 ? 4.333 -0.927 6.327 1.00 97.31 125 ASN A O 1
ATOM 1061 N N . GLY A 1 126 ? 4.788 -3.103 5.974 1.00 96.88 126 GLY A N 1
ATOM 1062 C CA . GLY A 1 126 ? 6.103 -2.946 5.369 1.00 96.88 126 GLY A CA 1
ATOM 1063 C C . GLY A 1 126 ? 6.097 -3.494 3.950 1.00 96.88 126 GLY A C 1
ATOM 1064 O O . GLY A 1 126 ? 5.888 -4.684 3.741 1.00 96.88 126 GLY A O 1
ATOM 1065 N N . PHE A 1 127 ? 6.367 -2.632 2.980 1.00 96.00 127 PHE A N 1
ATOM 1066 C CA . PHE A 1 127 ? 6.335 -2.946 1.560 1.00 96.00 127 PHE A CA 1
ATOM 1067 C C . PHE A 1 127 ? 7.664 -2.585 0.898 1.00 96.00 127 PHE A C 1
ATOM 1069 O O . PHE A 1 127 ? 8.217 -1.507 1.133 1.00 96.00 127 PHE A O 1
ATOM 1076 N N . LYS A 1 128 ? 8.173 -3.476 0.048 1.00 94.75 128 LYS A N 1
ATOM 1077 C CA . LYS A 1 128 ? 9.336 -3.253 -0.813 1.00 94.75 128 LYS A CA 1
ATOM 1078 C C . LYS A 1 128 ? 9.057 -3.809 -2.199 1.00 94.75 128 LYS A C 1
ATOM 1080 O O . LYS A 1 128 ? 8.479 -4.885 -2.323 1.00 94.75 128 LYS A O 1
ATOM 1085 N N . ARG A 1 129 ? 9.521 -3.104 -3.227 1.00 92.69 129 ARG A N 1
ATOM 1086 C CA . ARG A 1 129 ? 9.477 -3.572 -4.610 1.00 92.69 129 ARG A CA 1
ATOM 1087 C C . ARG A 1 129 ? 10.731 -3.157 -5.367 1.00 92.69 129 ARG A C 1
ATOM 1089 O O . ARG A 1 129 ? 11.167 -2.005 -5.285 1.00 92.69 129 ARG A O 1
ATOM 1096 N N . SER A 1 130 ? 11.239 -4.095 -6.146 1.00 91.50 130 SER A N 1
ATOM 1097 C CA . SER A 1 130 ? 12.289 -3.931 -7.136 1.00 91.50 130 SER A CA 1
ATOM 1098 C C . SER A 1 130 ? 11.768 -4.366 -8.498 1.00 91.50 130 SER A C 1
ATOM 1100 O O . SER A 1 130 ? 11.017 -5.334 -8.603 1.00 91.50 130 SER A O 1
ATOM 1102 N N . TYR A 1 131 ? 12.157 -3.646 -9.540 1.00 91.19 131 TYR A N 1
ATOM 1103 C CA . TYR A 1 131 ? 11.893 -4.017 -10.922 1.00 91.19 131 TYR A CA 1
ATOM 1104 C C . TYR A 1 131 ? 12.933 -3.342 -11.809 1.00 91.19 131 TYR A C 1
ATOM 1106 O O . TYR A 1 131 ? 13.123 -2.129 -11.743 1.00 91.19 131 TYR A O 1
ATOM 1114 N N . GLY A 1 132 ? 13.639 -4.133 -12.616 1.00 88.69 132 GLY A N 1
ATOM 1115 C CA . GLY A 1 132 ? 14.673 -3.644 -13.528 1.00 88.69 132 GLY A CA 1
ATOM 1116 C C . GLY A 1 132 ? 14.109 -3.089 -14.835 1.00 88.69 132 GLY A C 1
ATOM 1117 O O . GLY A 1 132 ? 14.734 -2.228 -15.454 1.00 88.69 132 GLY A O 1
ATOM 1118 N N . GLY A 1 133 ? 12.912 -3.528 -15.231 1.00 89.50 133 GLY A N 1
ATOM 1119 C CA . GLY A 1 133 ? 12.299 -3.180 -16.511 1.00 89.50 133 GLY A CA 1
ATOM 1120 C C . GLY A 1 133 ? 12.805 -4.028 -17.686 1.00 89.50 133 GLY A C 1
ATOM 1121 O O . GLY A 1 133 ? 13.878 -4.627 -17.611 1.00 89.50 133 GLY A O 1
ATOM 1122 N N . PRO A 1 134 ? 12.052 -4.073 -18.801 1.00 88.69 134 PRO A N 1
ATOM 1123 C CA . PRO A 1 134 ? 12.394 -4.884 -19.971 1.00 88.69 134 PRO A CA 1
ATOM 1124 C C . PRO A 1 134 ? 13.711 -4.501 -20.647 1.00 88.69 134 PRO A C 1
ATOM 1126 O O . PRO A 1 134 ? 14.338 -5.340 -21.287 1.00 88.69 134 PRO A O 1
ATOM 1129 N N . TYR A 1 135 ? 14.136 -3.249 -20.490 1.00 89.44 135 TYR A N 1
ATOM 1130 C CA . TYR A 1 135 ? 15.375 -2.709 -21.043 1.00 89.44 135 TYR A CA 1
ATOM 1131 C C . TYR A 1 135 ? 16.376 -2.344 -19.943 1.00 89.44 135 TYR A C 1
ATOM 1133 O O . TYR A 1 135 ? 17.268 -1.530 -20.175 1.00 89.44 135 TYR A O 1
ATOM 1141 N N . SER A 1 136 ? 16.219 -2.904 -18.737 1.00 87.44 136 SER A N 1
ATOM 1142 C CA . SER A 1 136 ? 17.064 -2.602 -17.575 1.00 87.44 136 SER A CA 1
ATOM 1143 C C . SER A 1 136 ? 17.060 -1.122 -17.156 1.00 87.44 136 SER A C 1
ATOM 1145 O O . SER A 1 136 ? 17.965 -0.663 -16.461 1.00 87.44 136 SER A O 1
ATOM 1147 N N . GLN A 1 137 ? 16.042 -0.358 -17.559 1.00 85.19 137 GLN A N 1
ATOM 1148 C CA . GLN A 1 137 ? 15.977 1.093 -17.372 1.00 85.19 137 GLN A CA 1
ATOM 1149 C C . GLN A 1 137 ? 15.727 1.536 -15.921 1.00 85.19 137 GLN A C 1
ATOM 1151 O O . GLN A 1 137 ? 15.851 2.718 -15.609 1.00 85.19 137 GLN A O 1
ATOM 1156 N N . PHE A 1 138 ? 15.342 0.609 -15.043 1.00 85.38 138 PHE A N 1
ATOM 1157 C CA . PHE A 1 138 ? 15.008 0.886 -13.646 1.00 85.38 138 PHE A CA 1
ATOM 1158 C C . PHE A 1 138 ? 15.960 0.209 -12.655 1.00 85.38 138 PHE A C 1
ATOM 1160 O O . PHE A 1 138 ? 15.746 0.322 -11.446 1.00 85.38 138 PHE A O 1
ATOM 1167 N N . ILE A 1 139 ? 17.016 -0.460 -13.131 1.00 85.38 139 ILE A N 1
ATOM 1168 C CA . ILE A 1 139 ? 18.017 -1.077 -12.255 1.00 85.38 139 ILE A CA 1
ATOM 1169 C C . ILE A 1 139 ? 18.658 0.005 -11.381 1.00 85.38 139 ILE A C 1
ATOM 1171 O O . ILE A 1 139 ? 19.188 0.998 -11.876 1.00 85.38 139 ILE A O 1
ATOM 1175 N N . GLN A 1 140 ? 18.581 -0.193 -10.067 1.00 82.31 140 GLN A N 1
ATOM 1176 C CA . GLN A 1 140 ? 19.202 0.695 -9.090 1.00 82.31 140 GLN A CA 1
ATOM 1177 C C . GLN A 1 140 ? 20.690 0.373 -8.940 1.00 82.31 140 GLN A C 1
ATOM 1179 O O . GLN A 1 140 ? 21.078 -0.784 -9.113 1.00 82.31 140 GLN A O 1
ATOM 1184 N N . PRO A 1 141 ? 21.538 1.360 -8.606 1.00 77.00 141 PRO A N 1
ATOM 1185 C CA . PRO A 1 141 ? 22.927 1.085 -8.283 1.00 77.00 141 PRO A CA 1
ATOM 1186 C C . PRO A 1 141 ? 23.015 0.120 -7.096 1.00 77.00 141 PRO A C 1
ATOM 1188 O O . PRO A 1 141 ? 22.251 0.201 -6.129 1.00 77.00 141 PRO A O 1
ATOM 1191 N N . GLU A 1 142 ? 23.961 -0.805 -7.194 1.00 79.50 142 GLU A N 1
ATOM 1192 C CA . GLU A 1 142 ? 24.292 -1.723 -6.115 1.00 79.50 142 GLU A CA 1
ATOM 1193 C C . GLU A 1 142 ? 24.832 -0.930 -4.921 1.00 79.50 142 GLU A C 1
ATOM 1195 O O . GLU A 1 142 ? 25.718 -0.079 -5.057 1.00 79.50 142 GLU A O 1
ATOM 1200 N N . ASP A 1 143 ? 24.294 -1.205 -3.738 1.00 76.62 143 ASP A N 1
ATOM 1201 C CA . ASP A 1 143 ? 24.862 -0.690 -2.503 1.00 76.62 143 ASP A CA 1
ATOM 1202 C C . ASP A 1 143 ? 26.224 -1.357 -2.281 1.00 76.62 143 ASP A C 1
ATOM 1204 O O . ASP A 1 143 ? 26.326 -2.565 -2.065 1.00 76.62 143 ASP A O 1
ATOM 1208 N N . GLN A 1 144 ? 27.283 -0.549 -2.317 1.00 75.19 144 GLN A N 1
ATOM 1209 C CA . GLN A 1 144 ? 28.668 -1.011 -2.210 1.00 75.19 144 GLN A CA 1
ATOM 1210 C C . GLN A 1 144 ? 28.967 -1.746 -0.894 1.00 75.19 144 GLN A C 1
ATOM 1212 O O . GLN A 1 144 ? 29.910 -2.537 -0.838 1.00 75.19 144 GLN A O 1
ATOM 1217 N N . SER A 1 145 ? 28.189 -1.490 0.162 1.00 74.94 145 SER A N 1
ATOM 1218 C CA . SER A 1 145 ? 28.374 -2.099 1.480 1.00 74.94 145 SER A CA 1
ATOM 1219 C C . SER A 1 145 ? 27.673 -3.451 1.614 1.00 74.94 145 SER A C 1
ATOM 1221 O O . SER A 1 145 ? 28.229 -4.376 2.206 1.00 74.94 145 SER A O 1
ATOM 1223 N N . THR A 1 146 ? 26.476 -3.589 1.041 1.00 74.69 146 THR A N 1
ATOM 1224 C CA . THR A 1 146 ? 25.650 -4.802 1.156 1.00 74.69 146 THR A CA 1
ATOM 1225 C C . THR A 1 146 ? 25.722 -5.701 -0.075 1.00 74.69 146 THR A C 1
ATOM 1227 O O . THR A 1 146 ? 25.270 -6.843 -0.016 1.00 74.69 146 THR A O 1
ATOM 1230 N N . ARG A 1 147 ? 26.309 -5.209 -1.176 1.00 74.56 147 ARG A N 1
ATOM 1231 C CA . ARG A 1 147 ? 26.308 -5.838 -2.506 1.00 74.56 147 ARG A CA 1
ATOM 1232 C C . ARG A 1 147 ? 24.910 -6.197 -3.018 1.00 74.56 147 ARG A C 1
ATOM 1234 O O . ARG A 1 147 ? 24.724 -7.127 -3.800 1.00 74.56 147 ARG A O 1
ATOM 1241 N N . ALA A 1 148 ? 23.901 -5.486 -2.521 1.00 73.12 148 ALA A N 1
ATOM 1242 C CA . ALA A 1 148 ? 22.509 -5.702 -2.865 1.00 73.12 148 ALA A CA 1
ATOM 1243 C C . ALA A 1 148 ? 22.001 -4.543 -3.721 1.00 73.12 148 ALA A C 1
ATOM 1245 O O . ALA A 1 148 ? 22.335 -3.377 -3.492 1.00 73.12 148 ALA A O 1
ATOM 1246 N N . LEU A 1 149 ? 21.151 -4.859 -4.698 1.00 77.88 149 LEU A N 1
ATOM 1247 C CA . LEU A 1 149 ? 20.386 -3.838 -5.403 1.00 77.88 149 LEU A CA 1
ATOM 1248 C C . LEU A 1 149 ? 19.414 -3.195 -4.413 1.00 77.88 149 LEU A C 1
ATOM 1250 O O . LEU A 1 149 ? 18.675 -3.886 -3.706 1.00 77.88 149 LEU A O 1
ATOM 1254 N N . THR A 1 150 ? 19.411 -1.867 -4.353 1.00 81.94 150 THR A N 1
ATOM 1255 C CA . THR A 1 150 ? 18.429 -1.162 -3.530 1.00 81.94 150 THR A CA 1
ATOM 1256 C C . THR A 1 150 ? 17.043 -1.271 -4.168 1.00 81.94 150 THR A C 1
ATOM 1258 O O . THR A 1 150 ? 16.920 -1.070 -5.377 1.00 81.94 150 THR A O 1
ATOM 1261 N N . PRO A 1 151 ? 15.980 -1.551 -3.390 1.00 87.44 151 PRO A N 1
ATOM 1262 C CA . PRO A 1 151 ? 14.635 -1.572 -3.942 1.00 87.44 151 PRO A CA 1
ATOM 1263 C C . PRO A 1 151 ? 14.252 -0.229 -4.552 1.00 87.44 151 PRO A C 1
ATOM 1265 O O . PRO A 1 151 ? 14.504 0.824 -3.961 1.00 87.44 151 PRO A O 1
ATOM 1268 N N . ASN A 1 152 ? 13.592 -0.273 -5.707 1.00 87.88 152 ASN A N 1
ATOM 1269 C CA . ASN A 1 152 ? 13.067 0.910 -6.381 1.00 87.88 152 ASN A CA 1
ATOM 1270 C C . ASN A 1 152 ? 12.106 1.693 -5.478 1.00 87.88 152 ASN A C 1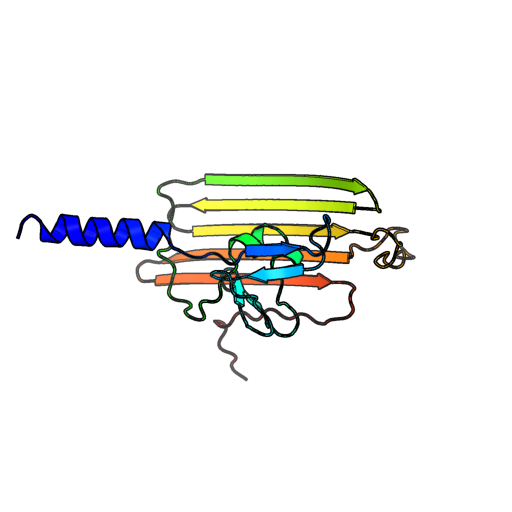
ATOM 1272 O O . ASN A 1 152 ? 12.093 2.927 -5.509 1.00 87.88 152 ASN A O 1
ATOM 1276 N N . GLN A 1 153 ? 11.293 0.969 -4.702 1.00 90.00 153 GLN A N 1
ATOM 1277 C CA . GLN A 1 153 ? 10.230 1.500 -3.855 1.00 90.00 153 GLN A CA 1
ATOM 1278 C C . GLN A 1 153 ? 10.198 0.785 -2.511 1.00 90.00 153 GLN A C 1
ATOM 1280 O O . GLN A 1 153 ? 10.292 -0.440 -2.434 1.00 90.00 153 GLN A O 1
ATOM 1285 N N . GLN A 1 154 ? 10.038 1.564 -1.448 1.00 92.56 154 GLN A N 1
ATOM 1286 C CA . GLN A 1 154 ? 9.825 1.071 -0.096 1.00 92.56 154 GLN A CA 1
ATOM 1287 C C . GLN A 1 154 ? 8.791 1.948 0.597 1.00 92.56 154 GLN A C 1
ATOM 1289 O O . GLN A 1 154 ? 8.807 3.174 0.467 1.00 92.56 154 GLN A O 1
ATOM 1294 N N . SER A 1 155 ? 7.879 1.327 1.326 1.00 94.25 155 SER A N 1
ATOM 1295 C CA . SER A 1 155 ? 6.825 2.015 2.064 1.00 94.25 155 SER A CA 1
ATOM 1296 C C . SER A 1 155 ? 6.637 1.326 3.403 1.00 94.25 155 SER A C 1
ATOM 1298 O O . SER A 1 155 ? 6.412 0.121 3.463 1.00 94.25 155 SER A O 1
ATOM 1300 N N . TYR A 1 156 ? 6.761 2.091 4.478 1.00 95.31 156 TYR A N 1
ATOM 1301 C CA . TYR A 1 156 ? 6.532 1.615 5.836 1.00 95.31 156 TYR A CA 1
ATOM 1302 C C . TYR A 1 156 ? 5.467 2.497 6.443 1.00 95.31 156 TYR A C 1
ATOM 1304 O O . TYR A 1 156 ? 5.697 3.694 6.613 1.00 95.31 156 TYR A O 1
ATOM 1312 N N . VAL A 1 157 ? 4.309 1.925 6.733 1.00 94.94 157 VAL A N 1
ATOM 1313 C CA . VAL A 1 157 ? 3.179 2.671 7.273 1.00 94.94 157 VAL A CA 1
ATOM 1314 C C . VAL A 1 157 ? 2.703 2.070 8.574 1.00 94.94 157 VAL A C 1
ATOM 1316 O O . VAL A 1 157 ? 2.731 0.858 8.790 1.00 94.94 157 VAL A O 1
ATOM 1319 N N . PHE A 1 158 ? 2.267 2.963 9.442 1.00 94.88 158 PHE A N 1
ATOM 1320 C CA . PHE A 1 158 ? 1.659 2.664 10.712 1.00 94.88 158 PHE A CA 1
ATOM 1321 C C . PHE A 1 158 ? 0.37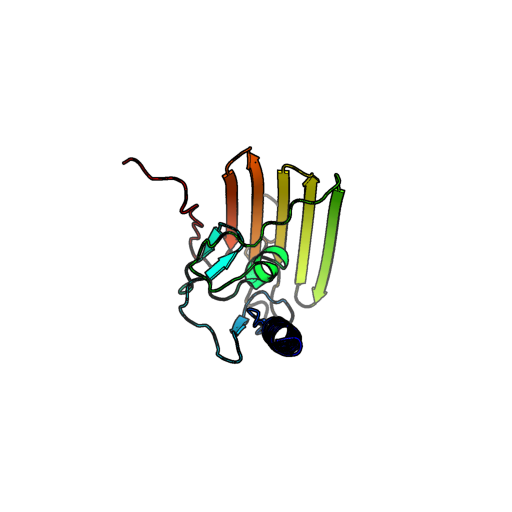1 3.468 10.829 1.00 94.88 158 PHE A C 1
ATOM 1323 O O . PHE A 1 158 ? 0.350 4.661 10.531 1.00 94.88 158 PHE A O 1
ATOM 1330 N N . TYR A 1 159 ? -0.688 2.808 11.270 1.00 93.56 159 TYR A N 1
ATOM 1331 C CA . TYR A 1 159 ? -1.993 3.399 11.501 1.00 93.56 159 TYR A CA 1
ATOM 1332 C C . TYR A 1 159 ? -2.483 2.976 12.879 1.00 93.56 159 TYR A C 1
ATOM 1334 O O . TYR A 1 159 ? -2.458 1.793 13.225 1.00 93.56 159 TYR A O 1
ATOM 1342 N N . TYR A 1 160 ? -2.946 3.941 13.659 1.00 93.19 160 TYR A N 1
ATOM 1343 C CA . TYR A 1 160 ? -3.539 3.710 14.962 1.00 93.19 160 TYR A CA 1
ATOM 1344 C C . TYR A 1 160 ? -4.836 4.488 15.097 1.00 93.19 160 TYR A C 1
ATOM 1346 O O . TYR A 1 160 ? -4.928 5.663 14.749 1.00 93.19 160 TYR A O 1
ATOM 1354 N N . LEU A 1 161 ? -5.832 3.817 15.648 1.00 92.50 161 LEU A N 1
ATOM 1355 C CA . LEU A 1 161 ? -7.175 4.321 15.816 1.00 92.50 161 LEU A CA 1
ATOM 1356 C C . LEU A 1 161 ? -7.690 3.878 17.180 1.00 92.50 161 LEU A C 1
ATOM 1358 O O . LEU A 1 161 ? -7.611 2.701 17.523 1.00 92.50 161 LEU A O 1
ATOM 1362 N N . SER A 1 162 ? -8.243 4.809 17.948 1.00 92.25 162 SER A N 1
ATOM 1363 C CA . SER A 1 162 ? -8.742 4.558 19.299 1.00 92.25 162 SER A CA 1
ATOM 1364 C C . SER A 1 162 ? -10.093 5.221 19.517 1.00 92.25 162 SER A C 1
ATOM 1366 O O . SER A 1 162 ? -10.289 6.383 19.158 1.00 92.25 162 SER A O 1
ATOM 1368 N N . LYS A 1 163 ? -11.014 4.496 20.148 1.00 90.50 163 LYS A N 1
ATOM 1369 C CA . LYS A 1 163 ? -12.307 4.994 20.607 1.00 90.50 163 LYS A CA 1
ATOM 1370 C C . LYS A 1 163 ? -12.215 5.368 22.080 1.00 90.50 163 LYS A C 1
ATOM 1372 O O . LYS A 1 163 ? -11.961 4.528 22.937 1.00 90.50 163 LYS A O 1
ATOM 1377 N N . MET A 1 164 ? -12.499 6.625 22.384 1.00 84.06 164 MET A N 1
ATOM 1378 C CA . MET A 1 164 ? -12.720 7.115 23.744 1.00 84.06 164 MET A CA 1
ATOM 1379 C C . MET A 1 164 ? -14.181 7.558 23.876 1.00 84.06 164 MET A C 1
ATOM 1381 O O . MET A 1 164 ? -14.830 7.844 22.877 1.00 84.06 164 MET A O 1
ATOM 1385 N N . ASN A 1 165 ? -14.720 7.605 25.097 1.00 80.12 165 ASN A N 1
ATOM 1386 C CA . ASN A 1 165 ? -16.161 7.754 25.378 1.00 80.12 165 ASN A CA 1
ATOM 1387 C C . ASN A 1 165 ? -16.949 8.683 24.426 1.00 80.12 165 ASN A C 1
ATOM 1389 O O . ASN A 1 165 ? -18.016 8.292 23.962 1.00 80.12 165 ASN A O 1
ATOM 1393 N N . ASN A 1 166 ? -16.412 9.867 24.099 1.00 77.44 166 ASN A N 1
ATOM 1394 C CA . ASN A 1 166 ? -17.081 10.866 23.252 1.00 77.44 166 ASN A CA 1
ATOM 1395 C C . ASN A 1 166 ? -16.326 11.199 21.954 1.00 77.44 166 ASN A C 1
ATOM 1397 O O . ASN A 1 166 ? -16.620 12.212 21.322 1.00 77.44 166 ASN A O 1
ATOM 1401 N N . GLY A 1 167 ? -15.333 10.404 21.559 1.00 81.44 167 GLY A N 1
ATOM 1402 C CA . GLY A 1 167 ? -14.505 10.752 20.414 1.00 81.44 167 GLY A CA 1
ATOM 1403 C C . GLY A 1 167 ? -13.652 9.610 19.908 1.00 81.44 167 GLY A C 1
ATOM 1404 O O . GLY A 1 167 ? -13.456 8.588 20.562 1.00 81.44 167 GLY A O 1
ATOM 1405 N N . VAL A 1 168 ? -13.130 9.805 18.712 1.00 87.38 168 VAL A N 1
ATOM 1406 C CA . VAL A 1 168 ? -12.212 8.872 18.085 1.00 87.38 168 VAL A CA 1
ATOM 1407 C C . VAL A 1 168 ? -10.929 9.631 17.782 1.00 87.38 168 VAL A C 1
ATOM 1409 O O . VAL A 1 168 ? -10.971 10.782 17.355 1.00 87.38 168 VAL A O 1
ATOM 1412 N N . SER A 1 169 ? -9.797 9.002 18.071 1.00 88.44 169 SER A N 1
ATOM 1413 C CA . SER A 1 169 ? -8.464 9.549 17.847 1.00 88.44 169 SER A CA 1
ATOM 1414 C C . SER A 1 169 ? -7.741 8.673 16.834 1.00 88.44 169 SER A C 1
ATOM 1416 O O . SER A 1 169 ? -7.746 7.447 16.962 1.00 88.44 169 SER A O 1
ATOM 1418 N N . THR A 1 170 ? -7.153 9.308 15.827 1.00 88.88 170 THR A N 1
ATOM 1419 C CA . THR A 1 170 ? -6.484 8.680 14.687 1.00 88.88 170 THR A CA 1
ATOM 1420 C C . THR A 1 170 ? -5.062 9.209 14.588 1.00 88.88 170 THR A C 1
ATOM 1422 O O . THR A 1 170 ? -4.844 10.409 14.726 1.00 88.88 170 THR A O 1
ATOM 1425 N N . ILE A 1 171 ? -4.101 8.328 14.332 1.00 89.81 171 ILE A N 1
ATOM 1426 C CA . ILE A 1 171 ? -2.708 8.683 14.052 1.00 89.81 171 ILE A CA 1
ATOM 1427 C C . ILE A 1 171 ? -2.248 7.829 12.877 1.00 89.81 171 ILE A C 1
ATOM 1429 O O . ILE A 1 171 ? -2.416 6.608 12.896 1.00 89.81 171 ILE A O 1
ATOM 1433 N N . SER A 1 172 ? -1.639 8.456 11.873 1.00 90.88 172 SER A N 1
ATOM 1434 C CA . SER A 1 172 ? -0.977 7.744 10.778 1.00 90.88 172 SER A CA 1
ATOM 1435 C C . SER A 1 172 ? 0.446 8.243 10.604 1.00 90.88 172 SER A C 1
ATOM 1437 O O . SER A 1 172 ? 0.706 9.438 10.652 1.00 90.88 172 SER A O 1
ATOM 1439 N N . MET A 1 173 ? 1.378 7.325 10.374 1.00 92.19 173 MET A N 1
ATOM 1440 C CA . MET A 1 173 ? 2.772 7.649 10.087 1.00 92.19 173 MET A CA 1
ATOM 1441 C C . MET A 1 173 ? 3.242 6.827 8.898 1.00 92.19 173 MET A C 1
ATOM 1443 O O . MET A 1 173 ? 2.965 5.631 8.813 1.00 92.19 173 MET A O 1
ATOM 1447 N N . GLY A 1 174 ? 3.972 7.459 7.985 1.00 91.31 174 GLY A N 1
ATOM 1448 C CA . GLY A 1 174 ? 4.473 6.812 6.781 1.00 91.31 174 GLY A CA 1
ATOM 1449 C C . GLY A 1 174 ? 5.902 7.224 6.464 1.00 91.31 174 GLY A C 1
ATOM 1450 O O . GLY A 1 174 ? 6.245 8.402 6.515 1.00 91.31 174 GLY A O 1
ATOM 1451 N N . ARG A 1 175 ? 6.741 6.252 6.101 1.00 91.81 175 ARG A N 1
ATOM 1452 C CA . ARG A 1 175 ? 8.056 6.484 5.502 1.00 91.81 175 ARG A CA 1
ATOM 1453 C C . ARG A 1 175 ? 8.076 5.907 4.096 1.00 91.81 175 ARG A C 1
ATOM 1455 O O . ARG A 1 175 ? 7.989 4.692 3.919 1.00 91.81 175 ARG A O 1
ATOM 1462 N N . PHE A 1 176 ? 8.263 6.789 3.122 1.00 89.44 176 PHE A N 1
ATOM 1463 C CA . PHE A 1 176 ? 8.265 6.467 1.700 1.00 89.44 176 PHE A CA 1
ATOM 1464 C C . PHE A 1 176 ? 9.647 6.727 1.125 1.00 89.44 176 PHE A C 1
ATOM 1466 O O . PHE A 1 176 ? 10.146 7.849 1.164 1.00 89.44 176 PHE A O 1
ATOM 1473 N N . ILE A 1 177 ? 10.283 5.680 0.613 1.00 87.06 177 ILE A N 1
ATOM 1474 C CA . ILE A 1 177 ? 11.586 5.779 -0.038 1.00 87.06 177 ILE A CA 1
ATOM 1475 C C . ILE A 1 177 ? 11.375 5.343 -1.476 1.00 87.06 177 ILE A C 1
ATOM 1477 O O . ILE A 1 177 ? 11.008 4.197 -1.730 1.00 87.06 177 ILE A O 1
ATOM 1481 N N . THR A 1 178 ? 11.612 6.246 -2.421 1.00 79.12 178 THR A N 1
ATOM 1482 C CA . THR A 1 178 ? 11.701 5.860 -3.828 1.00 79.12 178 THR A CA 1
ATOM 1483 C C . THR A 1 178 ? 13.009 6.372 -4.387 1.00 79.12 178 THR A C 1
ATOM 1485 O O . THR A 1 178 ? 13.291 7.568 -4.301 1.00 79.12 178 THR A O 1
ATOM 1488 N N . ASN A 1 179 ? 13.775 5.493 -5.019 1.00 68.50 179 ASN A N 1
ATOM 1489 C CA . ASN A 1 179 ? 15.071 5.859 -5.582 1.00 68.50 179 ASN A CA 1
ATOM 1490 C C . ASN A 1 179 ? 14.957 6.573 -6.946 1.00 68.50 179 ASN A C 1
ATOM 1492 O O . ASN A 1 179 ? 15.922 6.655 -7.694 1.00 68.50 179 ASN A O 1
ATOM 1496 N N . SER A 1 180 ? 13.792 7.150 -7.264 1.00 54.22 180 SER A N 1
ATOM 1497 C CA . SER A 1 180 ? 13.599 8.033 -8.422 1.00 54.22 180 SER A CA 1
ATOM 1498 C C . SER A 1 180 ? 14.010 9.494 -8.167 1.00 54.22 180 SER A C 1
ATOM 1500 O O . SER A 1 180 ? 13.794 10.331 -9.036 1.00 54.22 180 SER A O 1
ATOM 1502 N N . GLY A 1 181 ? 14.568 9.823 -6.991 1.00 42.81 181 GLY A N 1
ATOM 1503 C CA . GLY A 1 181 ? 15.087 11.165 -6.676 1.00 42.81 181 GLY A CA 1
ATOM 1504 C C . GLY A 1 181 ? 14.039 12.214 -6.276 1.00 42.81 181 GLY A C 1
ATOM 1505 O O . GLY A 1 181 ? 14.355 13.399 -6.252 1.00 42.81 181 GLY A O 1
ATOM 1506 N N . ILE A 1 182 ? 12.808 11.806 -5.954 1.00 43.94 182 ILE A N 1
ATOM 1507 C CA . ILE A 1 182 ? 11.739 12.709 -5.499 1.00 43.94 182 ILE A CA 1
ATOM 1508 C C . ILE A 1 182 ? 11.622 12.594 -3.972 1.00 43.94 182 ILE A C 1
ATOM 1510 O O . ILE A 1 182 ? 11.509 11.490 -3.440 1.00 43.94 182 ILE A O 1
ATOM 1514 N N . LEU A 1 183 ? 11.708 13.728 -3.271 1.00 37.38 183 LEU A N 1
ATOM 1515 C CA . LEU A 1 183 ? 11.506 13.827 -1.822 1.00 37.38 183 LEU A CA 1
ATOM 1516 C C . LEU A 1 183 ? 10.021 13.604 -1.500 1.00 37.38 183 LEU A C 1
ATOM 1518 O O . LEU A 1 183 ? 9.167 14.215 -2.137 1.00 37.38 183 LEU A O 1
ATOM 1522 N N . TYR A 1 184 ? 9.715 12.783 -0.493 1.00 48.81 184 TYR A N 1
ATOM 1523 C CA . TYR A 1 184 ? 8.345 12.591 -0.010 1.00 48.81 184 TYR A CA 1
ATOM 1524 C C . TYR A 1 184 ? 8.261 12.874 1.482 1.00 48.81 184 TYR A C 1
ATOM 1526 O O . TYR A 1 184 ? 8.997 12.286 2.275 1.00 48.81 184 TYR A O 1
ATOM 1534 N N . ILE A 1 185 ? 7.329 13.742 1.854 1.00 46.66 185 ILE A N 1
ATOM 1535 C CA . ILE A 1 185 ? 6.902 13.956 3.232 1.00 46.66 185 ILE A CA 1
ATOM 1536 C C . ILE A 1 185 ? 5.385 13.784 3.212 1.00 46.66 185 ILE A C 1
ATOM 1538 O O . ILE A 1 185 ? 4.695 14.563 2.564 1.00 46.66 185 ILE A O 1
ATOM 1542 N N . ALA A 1 186 ? 4.877 12.745 3.875 1.00 49.38 186 ALA A N 1
ATOM 1543 C CA . ALA A 1 186 ? 3.460 12.663 4.207 1.00 49.38 186 ALA A CA 1
ATOM 1544 C C . ALA A 1 186 ? 3.292 13.329 5.576 1.00 49.38 186 ALA A C 1
ATOM 1546 O O . ALA A 1 186 ? 3.946 12.920 6.538 1.00 49.38 186 ALA A O 1
ATOM 1547 N N . LEU A 1 187 ? 2.487 14.387 5.637 1.00 46.03 187 LEU A N 1
ATOM 1548 C CA . LEU A 1 187 ? 2.195 15.114 6.871 1.00 46.03 187 LEU A CA 1
ATOM 1549 C C . LEU A 1 187 ? 0.913 14.561 7.495 1.00 46.03 187 LEU A C 1
ATOM 1551 O O . LEU A 1 187 ? -0.036 14.255 6.773 1.00 46.03 187 LEU A O 1
ATOM 1555 N N . ASP A 1 188 ? 0.898 14.452 8.825 1.00 45.16 188 ASP A N 1
ATOM 1556 C CA . ASP A 1 188 ? -0.342 14.287 9.581 1.00 45.16 188 ASP A CA 1
ATOM 1557 C C . ASP A 1 188 ? -1.000 15.677 9.695 1.00 45.16 188 ASP A C 1
ATOM 1559 O O . ASP A 1 188 ? -0.440 16.571 10.332 1.00 45.16 188 ASP A O 1
ATOM 1563 N N . PRO A 1 189 ? -2.160 15.906 9.068 1.00 45.12 189 PRO A N 1
ATOM 1564 C CA . PRO A 1 189 ? -2.871 17.186 9.116 1.00 45.12 189 PRO A CA 1
ATOM 1565 C C . PRO A 1 189 ? -3.425 17.521 10.514 1.00 45.12 189 PRO A C 1
ATOM 1567 O O . PRO A 1 189 ? -3.863 18.650 10.732 1.00 45.12 189 PRO A O 1
ATOM 1570 N N . ASN A 1 190 ? -3.451 16.562 11.452 1.00 42.81 190 ASN A N 1
ATOM 1571 C CA . ASN A 1 190 ? -4.069 16.717 12.772 1.00 42.81 190 ASN A CA 1
ATOM 1572 C C . ASN A 1 190 ? -3.081 17.085 13.889 1.00 42.81 190 ASN A C 1
ATOM 1574 O O . ASN A 1 190 ? -3.508 17.362 15.014 1.00 42.81 190 ASN A O 1
ATOM 1578 N N . THR A 1 191 ? -1.777 17.148 13.614 1.00 41.22 191 THR A N 1
ATOM 1579 C CA . THR A 1 191 ? -0.834 17.800 14.526 1.00 41.22 191 THR A CA 1
ATOM 1580 C C . THR A 1 191 ? -0.838 19.291 14.230 1.00 41.22 191 THR A C 1
ATOM 1582 O O . THR A 1 191 ? -0.193 19.750 13.296 1.00 41.22 191 THR A O 1
ATOM 1585 N N . GLY A 1 192 ? -1.613 20.049 15.009 1.00 36.72 192 GLY A N 1
ATOM 1586 C CA . GLY A 1 192 ? -1.550 21.505 14.988 1.00 36.72 192 GLY A CA 1
ATOM 1587 C C . GLY A 1 192 ? -0.126 21.965 15.288 1.00 36.72 192 GLY A C 1
ATOM 1588 O O . GLY A 1 192 ? 0.321 21.884 16.431 1.00 36.72 192 GLY A O 1
ATOM 1589 N N . ASP A 1 193 ? 0.566 22.437 14.255 1.00 33.81 193 ASP A N 1
ATOM 1590 C CA . ASP A 1 193 ? 1.857 23.097 14.373 1.00 33.81 193 ASP A CA 1
ATOM 1591 C C . ASP A 1 193 ? 1.684 24.382 15.191 1.00 33.81 193 ASP A C 1
ATOM 1593 O O . ASP A 1 193 ? 1.166 25.396 14.719 1.00 33.81 193 ASP A O 1
ATOM 1597 N N . THR A 1 194 ? 2.128 24.352 16.445 1.00 34.41 194 THR A N 1
ATOM 1598 C CA . THR A 1 194 ? 2.584 25.567 17.115 1.00 34.41 194 THR A CA 1
ATOM 1599 C C . THR A 1 194 ? 4.013 25.828 16.657 1.00 34.41 194 THR A C 1
ATOM 1601 O O . THR A 1 194 ? 4.924 25.093 17.046 1.00 34.41 194 THR A O 1
ATOM 1604 N N . LEU A 1 195 ? 4.165 26.850 15.810 1.00 35.47 195 LEU A N 1
ATOM 1605 C CA . LEU A 1 195 ? 5.430 27.552 15.566 1.00 35.47 195 LEU A CA 1
ATOM 1606 C C . LEU A 1 195 ? 6.056 28.051 16.876 1.00 35.47 195 LEU A C 1
ATOM 1608 O O . LEU A 1 195 ? 5.285 28.467 17.774 1.00 35.47 195 LEU A O 1
#

Sequence (195 aa):
MKYLHWFWFGIHIVTQLLAQSMDPIPFDWSGQNGMSSYGGLLLWNRDWNSNELFFDGTFQSYPLRFGEEIARDATLSHTYAFRNILFPDSSEIHTSFDYRQGDYLYDQLNIHADFSRPDRIMKWNGFKRSYGGPYSQFIQPEDQSTRALTPNQQSYVFYYLSKMNNGVSTISMGRFITNSGILYIALDPNTGDTL

Organism: NCBI:txid408172

Radius of gyration: 19.63 Å; chains: 1; bounding box: 75×40×46 Å